Protein AF-A0A519QWE7-F1 (afdb_monomer_lite)

Sequence (274 aa):
MFNYAKQHRDAENETLREFFEKSPSEHYAILMETSKPDQSKRSILSALRVISDDTDYVDYIRTMNELVSEKYAHDQKTKKNKISMDEIRKIEKEYRKLVAIDMSMDDKQPNLDVYNTWILICLTSGIYCSPRRLADFIYMRIKNIDKANDNYISKQTFVFNKYKTVHSSPQSKIVPISNELYFILRRWMQLNPTDYLIFQPNRQPYTPSALTKKLQKIYGKSVSVSAIRSIYTSSVLREDLKEVEEINDRLEQKAAEMGTSVNMLKTVYLKERG

Foldseek 3Di:
DVVVVVVVVVVVVVVVVVLLPDDLVVLLVVLVPDPDDLVVSLVVLVVSCVVVVDCVSVVVNVVSVVVVVVVVVVCLVPDDQPDALVRLVVLLVVLVVQQVVQVPPPPDQRPLVSLLLSLLSCAQQLPFHQHDQPVQQLQEFLPPDDPQATFYDDDQWTWGQDDDCCVVPVDIDIGGGDPVSVVSQVVQSVSQPAGGSHADPVRHGDDSVRVQVSVCVSGHHPDGSVSSNSNSCCVPCVVVVVVVVVVVVVLVVVCVVVVHDSVCCVPPVDDDDD

Secondary structure (DSSP, 8-state):
-HHHHHH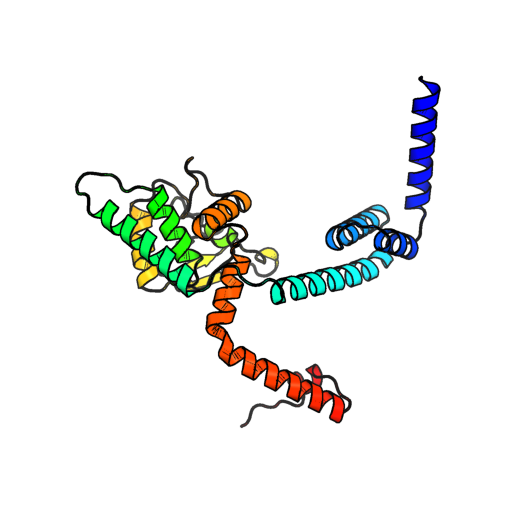HHHHHHHHHHHHHTS-HHHHHHHHHHS-S-HHHHHHHHHHHHHHH--TTHHHHHHHHHHHHHHHHHHHHHHS--SS-HHHHHHHHHHHHHHHHHHTTSTTS---HHHHHHHHHHHHHSSSSS----HHHHHTEESSS--TTTSEEEETTEEEESS-TTTTT--SPEEEE--HHHHHHHHHHHHH--SSBSS--TTSSPPPHHHHHHHHHHHH-TT--HHHHHHHHHHHHSHHHHHHHHHHHHHHHHHHHHTTS-HHHIIIII-----

pLDDT: mean 84.52, std 11.75, range [43.06, 97.06]

Radius of gyration: 25.87 Å; chains: 1; bounding box: 66×68×68 Å

Structure (mmCIF, N/CA/C/O backbone):
data_AF-A0A519QWE7-F1
#
_entry.id   AF-A0A519QWE7-F1
#
loop_
_atom_site.group_PDB
_atom_site.id
_atom_site.type_symbol
_atom_site.label_atom_id
_atom_site.label_alt_id
_atom_site.label_comp_id
_atom_site.label_asym_id
_atom_site.label_entity_id
_atom_site.label_seq_id
_atom_site.pdbx_PDB_ins_code
_atom_site.Cartn_x
_atom_site.Cartn_y
_atom_site.Cartn_z
_atom_site.occupancy
_atom_site.B_iso_or_equiv
_atom_site.auth_seq_id
_atom_site.auth_comp_id
_atom_site.auth_asym_id
_atom_site.auth_atom_id
_atom_site.pdbx_PDB_model_num
ATOM 1 N N . MET A 1 1 ? 8.176 34.943 -43.068 1.00 48.22 1 MET A N 1
ATOM 2 C CA . MET A 1 1 ? 7.735 34.033 -41.981 1.00 48.22 1 MET A CA 1
ATOM 3 C C . MET A 1 1 ? 7.490 32.593 -42.443 1.00 48.22 1 MET A C 1
ATOM 5 O O . MET A 1 1 ? 7.967 31.697 -41.764 1.00 48.22 1 MET A O 1
ATOM 9 N N . PHE A 1 2 ? 6.826 32.342 -43.583 1.00 48.00 2 PHE A N 1
ATOM 10 C CA . PHE A 1 2 ? 6.538 30.973 -44.065 1.00 48.00 2 PHE A CA 1
ATOM 11 C C . PHE A 1 2 ? 7.786 30.109 -44.354 1.00 48.00 2 PHE A C 1
ATOM 13 O O . PHE A 1 2 ? 7.801 28.934 -44.002 1.00 48.00 2 PHE A O 1
ATOM 20 N N . ASN A 1 3 ? 8.856 30.689 -44.914 1.00 55.47 3 ASN A N 1
ATOM 21 C CA . ASN A 1 3 ? 10.091 29.945 -45.213 1.00 55.47 3 ASN A CA 1
ATOM 22 C C . ASN A 1 3 ? 10.912 29.589 -43.963 1.00 55.47 3 ASN A C 1
ATOM 24 O O . ASN A 1 3 ? 11.505 28.520 -43.921 1.00 55.47 3 ASN A O 1
ATOM 28 N N . TYR A 1 4 ? 10.872 30.422 -42.919 1.00 49.69 4 TYR A N 1
ATOM 29 C CA . TYR A 1 4 ? 11.585 30.178 -41.659 1.00 49.69 4 TYR A CA 1
ATOM 30 C C . TYR A 1 4 ? 10.967 28.999 -40.891 1.00 49.69 4 TYR A C 1
ATOM 32 O O . TYR A 1 4 ? 11.657 28.059 -40.520 1.00 49.69 4 TYR A O 1
ATOM 40 N N . ALA A 1 5 ? 9.638 28.973 -40.751 1.00 54.41 5 ALA A N 1
ATOM 41 C CA . ALA A 1 5 ? 8.927 27.878 -40.080 1.00 54.41 5 ALA A CA 1
ATOM 42 C C . ALA A 1 5 ? 8.942 26.545 -40.858 1.00 54.41 5 ALA A C 1
ATOM 44 O O . ALA A 1 5 ? 8.594 25.505 -40.295 1.00 54.41 5 ALA A O 1
ATOM 45 N N . LYS A 1 6 ? 9.277 26.577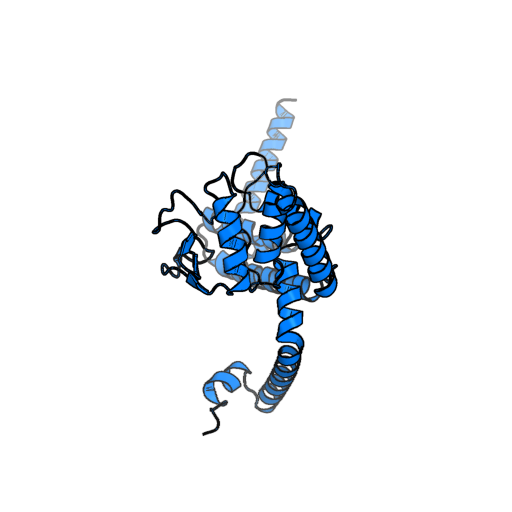 -42.154 1.00 55.53 6 LYS A N 1
ATOM 46 C CA . LYS A 1 6 ? 9.479 25.386 -42.985 1.00 55.53 6 LYS A CA 1
ATOM 47 C C . LYS A 1 6 ? 10.914 24.871 -42.849 1.00 55.53 6 LYS A C 1
ATOM 49 O O . LYS A 1 6 ? 11.086 23.719 -42.493 1.00 55.53 6 LYS A O 1
ATOM 54 N N . GLN A 1 7 ? 11.911 25.749 -42.975 1.00 54.50 7 GLN A N 1
ATOM 55 C CA . GLN A 1 7 ? 13.325 25.414 -42.753 1.00 54.50 7 GLN A CA 1
ATOM 56 C C . GLN A 1 7 ? 13.591 24.864 -41.345 1.00 54.50 7 GLN A C 1
ATOM 58 O O . GLN A 1 7 ? 14.313 23.887 -41.207 1.00 54.50 7 GLN A O 1
ATOM 63 N N . HIS A 1 8 ? 12.961 25.431 -40.311 1.00 57.34 8 HIS A N 1
ATOM 64 C CA . HIS A 1 8 ? 13.075 24.907 -38.947 1.00 57.34 8 HIS A CA 1
ATOM 65 C C . HIS A 1 8 ? 12.433 23.528 -38.774 1.00 57.34 8 HIS A C 1
ATOM 67 O O . HIS A 1 8 ? 13.004 22.682 -38.098 1.00 57.34 8 HIS A O 1
ATOM 73 N N . ARG A 1 9 ? 11.285 23.276 -39.416 1.00 56.16 9 ARG A N 1
ATOM 74 C CA . ARG A 1 9 ? 10.645 21.952 -39.399 1.00 56.16 9 ARG A CA 1
ATOM 75 C C . ARG A 1 9 ? 11.440 20.915 -40.178 1.00 56.16 9 ARG A C 1
ATOM 77 O O . ARG A 1 9 ? 11.526 19.776 -39.742 1.00 56.16 9 ARG A O 1
ATOM 84 N N . ASP A 1 10 ? 12.001 21.299 -41.316 1.00 55.34 10 ASP A N 1
ATOM 85 C CA . ASP A 1 10 ? 12.793 20.402 -42.152 1.00 55.34 10 ASP A CA 1
ATOM 86 C C . ASP A 1 10 ? 14.110 20.039 -41.443 1.00 55.34 10 ASP A C 1
ATOM 88 O O . ASP A 1 10 ? 14.434 18.860 -41.369 1.00 55.34 10 ASP A O 1
ATOM 92 N N . ALA A 1 11 ? 14.771 21.002 -40.787 1.00 57.62 11 ALA A N 1
ATOM 93 C CA . ALA A 1 11 ? 15.950 20.754 -39.952 1.00 57.62 11 ALA A CA 1
ATOM 94 C C . ALA A 1 11 ? 15.639 19.897 -38.705 1.00 57.62 11 ALA A C 1
ATOM 96 O O . ALA A 1 11 ? 16.380 18.971 -38.384 1.00 57.62 11 ALA A O 1
ATOM 97 N N . GLU A 1 12 ? 14.521 20.147 -38.011 1.00 60.19 12 GLU A N 1
ATOM 98 C CA . GLU A 1 12 ? 14.073 19.288 -36.901 1.00 60.19 12 GLU A CA 1
ATOM 99 C C . GLU A 1 12 ? 13.768 17.855 -37.376 1.00 60.19 12 GLU A C 1
ATOM 101 O O . GLU A 1 12 ? 14.124 16.888 -36.705 1.00 60.19 12 GLU A O 1
ATOM 106 N N . ASN A 1 13 ? 13.173 17.686 -38.557 1.00 60.59 13 ASN A N 1
ATOM 107 C CA . ASN A 1 13 ? 12.901 16.364 -39.127 1.00 60.59 13 ASN A CA 1
ATOM 108 C C . ASN A 1 13 ? 14.177 15.631 -39.569 1.00 60.59 13 ASN A C 1
ATOM 110 O O . ASN A 1 13 ? 14.243 14.407 -39.454 1.00 60.59 13 ASN A O 1
ATOM 114 N N . GLU A 1 14 ? 15.178 16.359 -40.060 1.00 58.00 14 GLU A N 1
ATOM 115 C CA . GLU A 1 14 ? 16.484 15.819 -40.446 1.00 58.00 14 GLU A CA 1
ATOM 116 C C . GLU A 1 14 ? 17.246 15.324 -39.206 1.00 58.00 14 GLU A C 1
ATOM 118 O O . GLU A 1 14 ? 17.636 14.160 -39.153 1.00 58.00 14 GLU A O 1
ATOM 123 N N . THR A 1 15 ? 17.282 16.122 -38.131 1.00 71.31 15 THR A N 1
ATOM 124 C CA . THR A 1 15 ? 17.887 15.713 -36.844 1.00 71.31 15 THR A CA 1
ATOM 125 C C . THR A 1 15 ? 17.179 14.528 -36.173 1.00 71.31 15 THR A C 1
ATOM 127 O O . THR A 1 15 ? 17.818 13.716 -35.502 1.00 71.31 15 THR A O 1
ATOM 130 N N . LEU A 1 16 ? 15.861 14.382 -36.354 1.00 71.69 16 LEU A N 1
ATOM 131 C CA . LEU A 1 16 ? 15.120 13.219 -35.858 1.00 71.69 16 LEU A CA 1
ATOM 132 C C . LEU A 1 16 ? 15.430 11.952 -36.659 1.00 71.69 16 LEU A C 1
ATOM 134 O O . LEU A 1 16 ? 15.550 10.883 -36.065 1.00 71.69 16 LEU A O 1
ATOM 138 N N . ARG A 1 17 ? 15.577 12.051 -37.985 1.00 74.00 17 ARG A N 1
ATOM 139 C CA . ARG A 1 17 ? 15.993 10.912 -38.820 1.00 74.00 17 ARG A CA 1
ATOM 140 C C . ARG A 1 17 ? 17.398 10.452 -38.466 1.00 74.00 17 ARG A C 1
ATOM 142 O O . ARG A 1 17 ? 17.582 9.271 -38.193 1.00 74.00 17 ARG A O 1
ATOM 149 N N . GLU A 1 18 ? 18.332 11.392 -38.356 1.00 79.25 18 GLU A N 1
ATOM 150 C CA . GLU A 1 18 ? 19.703 11.117 -37.915 1.00 79.25 18 GLU A CA 1
ATOM 151 C C . GLU A 1 18 ? 19.749 10.452 -36.538 1.00 79.25 18 GLU A C 1
ATOM 153 O O . GLU A 1 18 ? 20.632 9.644 -36.269 1.00 79.25 18 GLU A O 1
ATOM 158 N N . PHE A 1 19 ? 18.807 10.776 -35.646 1.00 80.06 19 PHE A N 1
ATOM 159 C CA . PHE A 1 19 ? 18.687 10.092 -34.366 1.00 80.06 19 PHE A CA 1
ATOM 160 C C . PHE A 1 19 ? 18.267 8.631 -34.557 1.00 80.06 19 PHE A C 1
ATOM 162 O O . PHE A 1 19 ? 18.979 7.755 -34.090 1.00 80.06 19 PHE A O 1
ATOM 169 N N . PHE A 1 20 ? 17.176 8.349 -35.278 1.00 83.06 20 PHE A N 1
ATOM 170 C CA . PHE A 1 20 ? 16.682 6.974 -35.459 1.00 83.06 20 PHE A CA 1
ATOM 171 C C . PHE A 1 20 ? 17.614 6.058 -36.268 1.00 83.06 20 PHE A C 1
ATOM 173 O O . PHE A 1 20 ? 17.511 4.842 -36.133 1.00 83.06 20 PHE A O 1
ATOM 180 N N . GLU A 1 21 ? 18.516 6.614 -37.078 1.00 86.00 21 GLU A N 1
ATOM 181 C CA . GLU A 1 21 ? 19.539 5.852 -37.810 1.00 86.00 21 GLU A CA 1
ATOM 182 C C . GLU A 1 21 ? 20.706 5.384 -36.923 1.00 86.00 21 GLU A C 1
ATOM 184 O O . GLU A 1 21 ? 21.507 4.550 -37.347 1.00 86.00 21 GLU A O 1
ATOM 189 N N . LYS A 1 22 ? 20.806 5.884 -35.685 1.00 88.75 22 LYS A N 1
ATOM 190 C CA . LYS A 1 22 ? 21.858 5.483 -34.747 1.00 88.75 22 LYS A CA 1
ATOM 191 C C . LYS A 1 22 ? 21.689 4.046 -34.278 1.00 88.75 22 LYS A C 1
ATOM 193 O O . LYS A 1 22 ? 20.584 3.533 -34.090 1.00 88.75 22 LYS A O 1
ATOM 198 N N . SER A 1 23 ? 22.820 3.420 -33.988 1.00 91.12 23 SER A N 1
ATOM 199 C CA . SER A 1 23 ? 22.856 2.090 -33.395 1.00 91.12 23 SER A CA 1
ATOM 200 C C . SER A 1 23 ? 22.316 2.086 -31.950 1.00 91.12 23 SER A C 1
ATOM 202 O O . SER A 1 23 ? 22.316 3.118 -31.264 1.00 91.12 23 SER A O 1
ATOM 204 N N . PRO A 1 24 ? 21.878 0.926 -31.428 1.00 91.75 24 PRO A N 1
ATOM 205 C CA . PRO A 1 24 ? 21.436 0.792 -30.037 1.00 91.75 24 PRO A CA 1
ATOM 206 C C . PRO A 1 24 ? 22.470 1.270 -29.005 1.00 91.75 24 PRO A C 1
ATOM 208 O O . PRO A 1 24 ? 22.106 1.870 -27.989 1.00 91.75 24 PRO A O 1
ATOM 211 N N . SER A 1 25 ? 23.760 1.054 -29.277 1.00 92.69 25 SER A N 1
ATOM 212 C CA . SER A 1 25 ? 24.866 1.473 -28.410 1.00 92.69 25 SER A CA 1
ATOM 213 C C . SER A 1 25 ? 25.024 2.997 -28.367 1.00 92.69 25 SER A C 1
ATOM 215 O O . SER A 1 25 ? 25.199 3.569 -27.290 1.00 92.69 25 SER A O 1
ATOM 217 N N . GLU A 1 26 ? 24.886 3.672 -29.509 1.00 93.00 26 GLU A N 1
ATOM 218 C CA . GLU A 1 26 ? 24.911 5.134 -29.606 1.00 93.00 26 GLU A CA 1
ATOM 219 C C . GLU A 1 26 ? 23.702 5.764 -28.917 1.00 93.00 26 GLU A C 1
ATOM 221 O O . GLU A 1 26 ? 23.848 6.724 -28.160 1.00 93.00 26 GLU A O 1
ATOM 226 N N . HIS A 1 27 ? 22.508 5.198 -29.111 1.00 93.69 27 HIS A N 1
ATOM 227 C CA . HIS A 1 27 ? 21.312 5.625 -28.388 1.00 93.69 27 HIS A CA 1
ATOM 228 C C . HIS A 1 27 ? 21.488 5.514 -26.875 1.00 93.69 27 HIS A C 1
ATOM 230 O O . HIS A 1 27 ? 21.126 6.432 -26.133 1.00 93.69 27 HIS A O 1
ATOM 236 N N . TYR A 1 28 ? 22.056 4.401 -26.407 1.00 92.56 28 TYR A N 1
ATOM 237 C CA . TYR A 1 28 ? 22.362 4.212 -24.998 1.00 92.56 28 TYR A CA 1
ATOM 238 C C . TYR A 1 28 ? 23.356 5.265 -24.490 1.00 92.56 28 TYR A C 1
ATOM 240 O O . TYR A 1 28 ? 23.077 5.914 -23.480 1.00 92.56 28 TYR A O 1
ATOM 248 N N . ALA A 1 29 ? 24.462 5.494 -25.204 1.00 92.62 29 ALA A N 1
ATOM 249 C CA . ALA A 1 29 ? 25.467 6.494 -24.841 1.00 92.62 29 ALA A CA 1
ATOM 250 C C . ALA A 1 29 ? 24.864 7.905 -24.731 1.00 92.62 29 ALA A C 1
ATOM 252 O O . ALA A 1 29 ? 24.991 8.550 -23.689 1.00 92.62 29 ALA A O 1
ATOM 253 N N . ILE A 1 30 ? 24.096 8.330 -25.740 1.00 92.31 30 ILE A N 1
ATOM 254 C CA . ILE A 1 30 ? 23.396 9.623 -25.741 1.00 92.31 30 ILE A CA 1
ATOM 255 C C . ILE A 1 30 ? 22.471 9.734 -24.528 1.00 92.31 30 ILE A C 1
ATOM 257 O O . ILE A 1 30 ? 22.475 10.740 -23.818 1.00 92.31 30 ILE A O 1
ATOM 261 N N . LEU A 1 31 ? 21.675 8.697 -24.248 1.00 92.69 31 LEU A N 1
ATOM 262 C CA . LEU A 1 31 ? 20.777 8.703 -23.096 1.00 92.69 31 LEU A CA 1
ATOM 263 C C . LEU A 1 31 ? 21.543 8.801 -21.776 1.00 92.69 31 LEU A C 1
ATOM 265 O O . LEU A 1 31 ? 21.074 9.491 -20.862 1.00 92.69 31 LEU A O 1
ATOM 269 N N . MET A 1 32 ? 22.704 8.158 -21.662 1.00 91.38 32 MET A N 1
ATOM 270 C CA . MET A 1 32 ? 23.542 8.220 -20.466 1.00 91.38 32 MET A CA 1
ATOM 271 C C . MET A 1 32 ? 24.084 9.626 -20.200 1.00 91.38 32 MET A C 1
ATOM 273 O O . MET A 1 32 ? 24.069 10.036 -19.040 1.00 91.38 32 MET A O 1
ATOM 277 N N . GLU A 1 33 ? 24.398 10.399 -21.238 1.00 92.12 33 GLU A N 1
ATOM 278 C CA . GLU A 1 33 ? 24.815 11.805 -21.127 1.00 92.12 33 GLU A CA 1
ATOM 279 C C . GLU A 1 33 ? 23.673 12.756 -20.730 1.00 92.12 33 GLU A C 1
ATOM 281 O O . GLU A 1 33 ? 23.904 13.837 -20.187 1.00 92.12 33 GLU A O 1
ATOM 286 N N . THR A 1 34 ? 22.412 12.363 -20.944 1.00 91.62 34 THR A N 1
ATOM 287 C CA . THR A 1 34 ? 21.278 13.207 -20.542 1.00 91.62 34 THR A CA 1
ATOM 288 C C . THR A 1 34 ? 21.075 13.264 -19.024 1.00 91.62 34 THR A C 1
ATOM 290 O O . THR A 1 34 ? 21.251 12.283 -18.295 1.00 91.62 34 THR A O 1
ATOM 293 N N . SER A 1 35 ? 20.525 14.389 -18.558 1.00 90.62 35 SER A N 1
ATOM 294 C CA . SER A 1 35 ? 20.050 14.585 -17.178 1.00 90.62 35 SER A CA 1
ATOM 295 C C . SER A 1 35 ? 18.728 13.869 -16.859 1.00 90.62 35 SER A C 1
ATOM 297 O O . SER A 1 35 ? 18.175 14.031 -15.766 1.00 90.62 35 SER A O 1
ATOM 299 N N . LYS A 1 36 ? 18.174 13.092 -17.802 1.00 89.56 36 LYS A N 1
ATOM 300 C CA . LYS A 1 36 ? 16.903 12.391 -17.594 1.00 89.56 36 LYS A CA 1
ATOM 301 C C . LYS A 1 36 ? 17.053 11.334 -16.492 1.00 89.56 36 LYS A C 1
ATOM 303 O O . LYS A 1 36 ? 18.103 10.711 -16.385 1.00 89.56 36 LYS A O 1
ATOM 308 N N . PRO A 1 37 ? 16.005 11.054 -15.701 1.00 90.94 37 PRO A N 1
ATOM 309 C CA . PRO A 1 37 ? 16.043 9.952 -14.746 1.00 90.94 37 PRO A CA 1
ATOM 310 C C . PRO A 1 37 ? 16.235 8.602 -15.445 1.00 90.94 37 PRO A C 1
ATOM 312 O O . PRO A 1 37 ? 15.668 8.379 -16.515 1.00 90.94 37 PRO A O 1
ATOM 315 N N . ASP A 1 38 ? 16.918 7.664 -14.791 1.00 92.06 38 ASP A N 1
ATOM 316 C CA . ASP A 1 38 ? 17.197 6.316 -15.319 1.00 92.06 38 ASP A CA 1
ATOM 317 C C . ASP A 1 38 ? 15.920 5.581 -15.763 1.00 92.06 38 ASP A C 1
ATOM 319 O O . ASP A 1 38 ? 15.867 4.964 -16.825 1.00 92.06 38 ASP A O 1
ATOM 323 N N . GLN A 1 39 ? 14.819 5.769 -15.027 1.00 90.38 39 GLN A N 1
ATOM 324 C CA . GLN A 1 39 ? 13.497 5.249 -15.394 1.00 90.38 39 GLN A CA 1
ATOM 325 C C . GLN A 1 39 ? 12.996 5.775 -16.750 1.00 90.38 39 GLN A C 1
ATOM 327 O O . GLN A 1 39 ? 12.331 5.052 -17.500 1.00 90.38 39 GLN A O 1
ATOM 332 N N . SER A 1 40 ? 13.289 7.041 -17.053 1.00 92.69 40 SER A N 1
ATOM 333 C CA . SER A 1 40 ? 12.923 7.673 -18.322 1.00 92.69 40 SER A CA 1
ATOM 334 C C . SER A 1 40 ? 13.807 7.149 -19.447 1.00 92.69 40 SER A C 1
ATOM 336 O O . SER A 1 40 ? 13.270 6.744 -20.471 1.00 92.69 40 SER A O 1
ATOM 338 N N . LYS A 1 41 ? 15.128 7.059 -19.226 1.00 93.25 41 LYS A N 1
ATOM 339 C CA . LYS A 1 41 ? 16.084 6.481 -20.189 1.00 93.25 41 LYS A CA 1
ATOM 340 C C . LYS A 1 41 ? 15.675 5.056 -20.584 1.00 93.25 41 LYS A C 1
ATOM 342 O O . LYS A 1 41 ? 15.495 4.764 -21.760 1.00 93.25 41 LYS A O 1
ATOM 347 N N . ARG A 1 42 ? 15.369 4.208 -19.595 1.00 94.44 42 ARG A N 1
ATOM 348 C CA . ARG A 1 42 ? 14.843 2.847 -19.795 1.00 94.44 42 ARG A CA 1
ATOM 349 C C . ARG A 1 42 ? 13.565 2.810 -20.641 1.00 94.44 42 ARG A C 1
ATOM 351 O O . ARG A 1 42 ? 13.403 1.940 -21.495 1.00 94.44 42 ARG A O 1
ATOM 358 N N . SER A 1 43 ? 12.632 3.724 -20.373 1.00 93.88 43 SER A N 1
ATOM 359 C CA . SER A 1 43 ? 11.353 3.776 -21.092 1.00 93.88 43 SER A CA 1
ATOM 360 C C . SER A 1 43 ? 11.544 4.218 -22.544 1.00 93.88 43 SER A C 1
ATOM 362 O O . SER A 1 43 ? 10.871 3.687 -23.419 1.00 93.88 43 SER A O 1
ATOM 364 N N . ILE A 1 44 ? 12.501 5.117 -22.804 1.00 93.31 44 ILE A N 1
ATOM 365 C CA . ILE A 1 44 ? 12.890 5.515 -24.163 1.00 93.31 44 ILE A CA 1
ATOM 366 C C . ILE A 1 44 ? 13.497 4.324 -24.914 1.00 93.31 44 ILE A C 1
ATOM 368 O O . ILE A 1 44 ? 13.026 4.017 -25.999 1.00 93.31 44 ILE A O 1
ATOM 372 N N . LEU A 1 45 ? 14.447 3.590 -24.321 1.00 93.44 45 LEU A N 1
ATOM 373 C CA . LEU A 1 45 ? 15.015 2.378 -24.939 1.00 93.44 45 LEU A CA 1
ATOM 374 C C . LEU A 1 45 ? 13.945 1.315 -25.228 1.00 93.44 45 LEU A C 1
ATOM 376 O O . LEU A 1 45 ? 13.969 0.669 -26.269 1.00 93.44 45 LEU A O 1
ATOM 380 N N . SER A 1 46 ? 12.969 1.161 -24.327 1.00 93.62 46 SER A N 1
ATOM 381 C CA . SER A 1 46 ? 11.836 0.250 -24.545 1.00 93.62 46 SER A CA 1
ATOM 382 C C . SER A 1 46 ? 10.973 0.684 -25.732 1.00 93.62 46 SER A C 1
ATOM 384 O O . SER A 1 46 ? 10.498 -0.169 -26.474 1.00 93.62 46 SER A O 1
ATOM 386 N N . ALA A 1 47 ? 10.770 1.991 -25.916 1.00 93.31 47 ALA A N 1
ATOM 387 C CA . ALA A 1 47 ? 10.047 2.523 -27.066 1.00 93.31 47 ALA A CA 1
ATOM 388 C C . ALA A 1 47 ? 10.850 2.359 -28.365 1.00 93.31 47 ALA A C 1
ATOM 390 O O . ALA A 1 47 ? 10.280 1.919 -29.357 1.00 93.31 47 ALA A O 1
ATOM 391 N N . LEU A 1 48 ? 12.160 2.639 -28.343 1.00 92.81 48 LEU A N 1
ATOM 392 C CA . LEU A 1 48 ? 13.053 2.438 -29.488 1.00 92.81 48 LEU A CA 1
ATOM 393 C C . LEU A 1 48 ? 13.029 0.985 -29.953 1.00 92.81 48 LEU A C 1
ATOM 395 O O . LEU A 1 48 ? 12.758 0.753 -31.120 1.00 92.81 48 LEU A O 1
ATOM 399 N N . ARG A 1 49 ? 13.148 0.024 -29.028 1.00 93.56 49 ARG A N 1
ATOM 400 C CA . ARG A 1 49 ? 13.002 -1.406 -29.331 1.00 93.56 49 ARG A CA 1
ATOM 401 C C . ARG A 1 49 ? 11.695 -1.728 -30.058 1.00 93.56 49 ARG A C 1
ATOM 403 O O . ARG A 1 49 ? 11.700 -2.502 -31.002 1.00 93.56 49 ARG A O 1
ATOM 410 N N . VAL A 1 50 ? 10.564 -1.190 -29.594 1.00 92.25 50 VAL A N 1
ATOM 411 C CA . VAL A 1 50 ? 9.250 -1.467 -30.207 1.00 92.25 50 VAL A CA 1
ATOM 412 C C . VAL A 1 50 ? 9.152 -0.871 -31.612 1.00 92.25 50 VAL A C 1
ATOM 414 O O . VAL A 1 50 ? 8.478 -1.440 -32.462 1.00 92.25 50 VAL A O 1
ATOM 417 N N . ILE A 1 51 ? 9.801 0.270 -31.849 1.00 89.81 51 ILE A N 1
ATOM 418 C CA . ILE A 1 51 ? 9.772 0.964 -33.141 1.00 89.81 51 ILE A CA 1
ATOM 419 C C . ILE A 1 51 ? 10.748 0.328 -34.138 1.00 89.81 51 ILE A C 1
ATOM 421 O O . ILE A 1 51 ? 10.409 0.217 -35.312 1.00 89.81 51 ILE A O 1
ATOM 425 N N . SER A 1 52 ? 11.942 -0.071 -33.693 1.00 88.56 52 SER A N 1
ATOM 426 C CA . SER A 1 52 ? 12.993 -0.620 -34.556 1.00 88.56 52 SER A CA 1
ATOM 427 C C . SER A 1 52 ? 12.943 -2.142 -34.711 1.00 88.56 52 SER A C 1
ATOM 429 O O . SER A 1 52 ? 13.609 -2.663 -35.597 1.00 88.56 52 SER A O 1
ATOM 431 N N . ASP A 1 53 ? 12.206 -2.845 -33.843 1.00 87.81 53 ASP A N 1
ATOM 432 C CA . ASP A 1 53 ? 12.195 -4.314 -33.699 1.00 87.81 53 ASP A CA 1
ATOM 433 C C . ASP A 1 53 ? 13.593 -4.937 -33.490 1.00 87.81 53 ASP A C 1
ATOM 435 O O . ASP A 1 53 ? 13.828 -6.120 -33.723 1.00 87.81 53 ASP A O 1
ATOM 439 N N . ASP A 1 54 ? 14.542 -4.127 -33.017 1.00 88.94 54 ASP A N 1
ATOM 440 C CA . ASP A 1 54 ? 15.930 -4.531 -32.808 1.00 88.94 54 ASP A CA 1
ATOM 441 C C . ASP A 1 54 ? 16.103 -5.132 -31.403 1.00 88.94 54 ASP A C 1
ATOM 443 O O . ASP A 1 54 ? 15.815 -4.505 -30.372 1.00 88.94 54 ASP A O 1
ATOM 447 N N . THR A 1 55 ? 16.552 -6.384 -31.350 1.00 90.38 55 THR A N 1
ATOM 448 C CA . THR A 1 55 ? 16.718 -7.135 -30.105 1.00 90.38 55 THR A CA 1
ATOM 449 C C . THR A 1 55 ? 17.912 -6.686 -29.275 1.00 90.38 55 THR A C 1
ATOM 451 O O . THR A 1 55 ? 17.908 -6.935 -28.070 1.00 90.38 55 THR A O 1
ATOM 454 N N . ASP A 1 56 ? 18.880 -5.974 -29.847 1.00 90.38 56 ASP A N 1
ATOM 455 C CA . ASP A 1 56 ? 20.086 -5.540 -29.131 1.00 90.38 56 ASP A CA 1
ATOM 456 C C . ASP A 1 56 ? 19.753 -4.527 -28.023 1.00 90.38 56 ASP A C 1
ATOM 458 O O . ASP A 1 56 ? 20.411 -4.465 -26.981 1.00 90.38 56 ASP A O 1
ATOM 462 N N . TYR A 1 57 ? 18.634 -3.804 -28.155 1.00 91.75 57 TYR A N 1
ATOM 463 C CA . TYR A 1 57 ? 18.097 -2.966 -27.079 1.00 91.75 57 TYR A CA 1
ATOM 464 C C . TYR A 1 57 ? 17.759 -3.748 -25.803 1.00 91.75 57 TYR A C 1
ATOM 466 O O . TYR A 1 57 ? 17.686 -3.145 -24.730 1.00 91.75 57 TYR A O 1
ATOM 474 N N . VAL A 1 58 ? 17.530 -5.065 -25.874 1.00 91.31 58 VAL A N 1
ATOM 475 C CA . VAL A 1 58 ? 17.160 -5.889 -24.711 1.00 91.31 58 VAL A CA 1
ATOM 476 C C . VAL A 1 58 ? 18.247 -5.861 -23.642 1.00 91.31 58 VAL A C 1
ATOM 478 O O . VAL A 1 58 ? 17.920 -5.708 -22.461 1.00 91.31 58 VAL A O 1
ATOM 481 N N . ASP A 1 59 ? 19.518 -5.949 -24.032 1.00 92.44 59 ASP A N 1
ATOM 482 C CA . ASP A 1 59 ? 20.631 -5.936 -23.082 1.00 92.44 59 ASP A CA 1
ATOM 483 C C . ASP A 1 59 ? 20.762 -4.570 -22.399 1.00 92.44 59 ASP A C 1
ATOM 485 O O . ASP A 1 59 ? 20.822 -4.501 -21.171 1.00 92.44 59 ASP A O 1
ATOM 489 N N . TYR A 1 60 ? 20.660 -3.473 -23.154 1.00 92.56 60 TYR A N 1
ATOM 490 C CA . TYR A 1 60 ? 20.667 -2.121 -22.585 1.00 92.56 60 TYR A CA 1
ATOM 491 C C . TYR A 1 60 ? 19.462 -1.863 -21.672 1.00 92.56 60 TYR A C 1
ATOM 493 O O . TYR A 1 60 ? 19.588 -1.233 -20.620 1.00 92.56 60 TYR A O 1
ATOM 501 N N . ILE A 1 61 ? 18.281 -2.382 -22.024 1.00 91.50 61 ILE A N 1
ATOM 502 C CA . ILE A 1 61 ? 17.097 -2.324 -21.158 1.00 91.50 61 ILE A CA 1
ATOM 503 C C . ILE A 1 61 ? 17.345 -3.113 -19.866 1.00 91.50 61 ILE A C 1
ATOM 505 O O . ILE A 1 61 ? 16.942 -2.646 -18.798 1.00 91.50 61 ILE A O 1
ATOM 509 N N . ARG A 1 62 ? 17.998 -4.283 -19.926 1.00 91.25 62 ARG A N 1
ATOM 510 C CA . ARG A 1 62 ? 18.365 -5.073 -18.738 1.00 91.25 62 ARG A CA 1
ATOM 511 C C . ARG A 1 62 ? 19.312 -4.288 -17.832 1.00 91.25 62 ARG A C 1
ATOM 513 O O . ARG A 1 62 ? 18.963 -4.085 -16.672 1.00 91.25 62 ARG A O 1
ATOM 520 N N . THR A 1 63 ? 20.403 -3.746 -18.370 1.00 91.44 63 THR A N 1
ATOM 521 C CA . THR A 1 63 ? 21.342 -2.895 -17.618 1.00 91.44 63 THR A CA 1
ATOM 522 C C . THR A 1 63 ? 20.636 -1.695 -16.986 1.00 91.44 63 THR A C 1
ATOM 524 O O . THR A 1 63 ? 20.807 -1.405 -15.804 1.00 91.44 63 THR A O 1
ATOM 527 N N . MET A 1 64 ? 19.748 -1.022 -17.722 1.00 91.25 64 MET A N 1
ATOM 528 C CA . MET A 1 64 ? 18.973 0.084 -17.159 1.00 91.25 64 MET A CA 1
ATOM 529 C C . MET A 1 64 ? 18.006 -0.358 -16.053 1.00 91.25 64 MET A C 1
ATOM 531 O O . MET A 1 64 ? 17.767 0.406 -15.119 1.00 91.25 64 MET A O 1
ATOM 535 N N . ASN A 1 65 ? 17.423 -1.559 -16.133 1.00 89.38 65 ASN A N 1
ATOM 536 C CA . ASN A 1 65 ? 16.595 -2.097 -15.049 1.00 89.38 65 ASN A CA 1
ATOM 537 C C . ASN A 1 65 ? 17.425 -2.349 -13.784 1.00 89.38 65 ASN A C 1
ATOM 539 O O . ASN A 1 65 ? 16.938 -2.058 -12.691 1.00 89.38 65 ASN A O 1
ATOM 543 N N . GLU A 1 66 ? 18.650 -2.857 -13.926 1.00 90.75 66 GLU A N 1
ATOM 544 C CA . GLU A 1 66 ? 19.585 -3.067 -12.815 1.00 90.75 66 GLU A CA 1
ATOM 545 C C . GLU A 1 66 ? 19.915 -1.731 -12.139 1.00 90.75 66 GLU A C 1
ATOM 547 O O . GLU A 1 66 ? 19.624 -1.573 -10.955 1.00 90.75 66 GLU A O 1
ATOM 552 N N . LEU A 1 67 ? 20.340 -0.719 -12.905 1.00 88.94 67 LEU A N 1
ATOM 553 C CA . LEU A 1 67 ? 20.628 0.628 -12.387 1.00 88.94 67 LEU A CA 1
ATOM 554 C C . LEU A 1 67 ? 19.423 1.265 -11.679 1.00 88.94 67 LEU A C 1
ATOM 556 O O . LEU A 1 67 ? 19.544 1.839 -10.594 1.00 88.94 67 LEU A O 1
ATOM 560 N N . VAL A 1 68 ? 18.229 1.158 -12.273 1.00 87.44 68 VAL A N 1
ATOM 561 C CA . VAL A 1 68 ? 16.984 1.646 -11.657 1.00 87.44 68 VAL A CA 1
ATOM 562 C C . VAL A 1 68 ? 16.708 0.923 -10.338 1.00 87.44 68 VAL A C 1
ATOM 564 O O . VAL A 1 68 ? 16.305 1.561 -9.362 1.00 87.44 68 VAL A O 1
ATOM 567 N N . SER A 1 69 ? 16.902 -0.396 -10.302 1.00 84.00 69 SER A N 1
ATOM 568 C CA . SER A 1 69 ? 16.673 -1.223 -9.118 1.00 84.00 69 SER A CA 1
ATOM 569 C C . SER A 1 69 ? 17.667 -0.901 -8.002 1.00 84.00 69 SER A C 1
ATOM 571 O O . SER A 1 69 ? 17.255 -0.700 -6.859 1.00 84.00 69 SER A O 1
ATOM 573 N N . GLU A 1 70 ? 18.952 -0.781 -8.329 1.00 85.81 70 GLU A N 1
ATOM 574 C CA . GLU A 1 70 ? 20.023 -0.416 -7.399 1.00 85.81 70 GLU A CA 1
ATOM 575 C C . GLU A 1 70 ? 19.790 0.964 -6.794 1.00 85.81 70 GLU A C 1
ATOM 577 O O . GLU A 1 70 ? 19.776 1.115 -5.570 1.00 85.81 70 GLU A O 1
ATOM 582 N N . LYS A 1 71 ? 19.504 1.965 -7.633 1.00 83.94 71 LYS A N 1
ATOM 583 C CA . LYS A 1 71 ? 19.181 3.318 -7.175 1.00 83.94 71 LYS A CA 1
ATOM 584 C C . LYS A 1 71 ? 17.946 3.333 -6.286 1.00 83.94 71 LYS A C 1
ATOM 586 O O . LYS A 1 71 ? 17.939 3.988 -5.247 1.00 83.94 71 LYS A O 1
ATOM 591 N N . TYR A 1 72 ? 16.905 2.585 -6.654 1.00 77.19 72 TYR A N 1
ATOM 592 C CA . TYR A 1 72 ? 15.711 2.458 -5.826 1.00 77.19 72 TYR A CA 1
ATOM 593 C C . TYR A 1 72 ? 16.026 1.811 -4.471 1.00 77.19 72 TYR A C 1
ATOM 595 O O . TYR A 1 72 ? 15.563 2.302 -3.442 1.00 77.19 72 TYR A O 1
ATOM 603 N N . ALA A 1 73 ? 16.819 0.738 -4.445 1.00 74.19 73 ALA A N 1
ATOM 604 C CA . ALA A 1 73 ? 17.232 0.074 -3.212 1.00 74.19 73 ALA A CA 1
ATOM 605 C C . ALA A 1 73 ? 18.065 1.009 -2.320 1.00 74.19 73 ALA A C 1
ATOM 607 O O . ALA A 1 73 ? 17.780 1.137 -1.127 1.00 74.19 73 ALA A O 1
ATOM 608 N N . HIS A 1 74 ? 19.035 1.713 -2.905 1.00 75.94 74 HIS A N 1
ATOM 609 C CA . HIS A 1 74 ? 19.854 2.709 -2.222 1.00 75.94 74 HIS A CA 1
ATOM 610 C C . HIS A 1 74 ? 18.999 3.842 -1.635 1.00 75.94 74 HIS A C 1
ATOM 612 O O . HIS A 1 74 ? 19.109 4.160 -0.449 1.00 75.94 74 HIS A O 1
ATOM 618 N N . ASP A 1 75 ? 18.077 4.406 -2.417 1.00 73.44 75 ASP A N 1
ATOM 619 C CA . ASP A 1 75 ? 17.152 5.448 -1.965 1.00 73.44 75 ASP A CA 1
ATOM 620 C C . ASP A 1 75 ? 16.268 4.983 -0.802 1.00 73.44 75 ASP A C 1
ATOM 622 O O . ASP A 1 75 ? 15.990 5.758 0.111 1.00 73.44 75 ASP A O 1
ATOM 626 N N . GLN A 1 76 ? 15.785 3.737 -0.826 1.00 68.75 76 GLN A N 1
ATOM 627 C CA . GLN A 1 76 ? 14.955 3.197 0.256 1.00 68.75 76 GLN A CA 1
ATOM 628 C C . GLN A 1 76 ? 15.759 2.975 1.542 1.00 68.75 76 GLN A C 1
ATOM 630 O O . GLN A 1 76 ? 15.220 3.204 2.622 1.00 68.75 76 GLN A O 1
ATOM 635 N N . LYS A 1 77 ? 17.032 2.567 1.438 1.00 67.12 77 LYS A N 1
ATOM 636 C CA . LYS A 1 77 ? 17.925 2.395 2.597 1.00 67.12 77 LYS A CA 1
ATOM 637 C C . LYS A 1 77 ? 18.346 3.732 3.212 1.00 67.12 77 LYS A C 1
ATOM 639 O O . LYS A 1 77 ? 18.427 3.855 4.430 1.00 67.12 77 LYS A O 1
ATOM 644 N N . THR A 1 78 ? 18.606 4.738 2.379 1.00 63.62 78 THR A N 1
ATOM 645 C CA . THR A 1 78 ? 19.143 6.037 2.821 1.00 63.62 78 THR A CA 1
ATOM 646 C C . THR A 1 78 ? 18.068 7.040 3.237 1.00 63.62 78 THR A C 1
ATOM 648 O O . THR A 1 78 ? 18.345 7.951 4.025 1.00 63.62 78 THR A O 1
ATOM 651 N N . LYS A 1 79 ? 16.821 6.886 2.767 1.00 68.00 79 LYS A N 1
ATOM 652 C CA . LYS A 1 79 ? 15.698 7.724 3.206 1.00 68.00 79 LYS A CA 1
ATOM 653 C C . LYS A 1 79 ? 15.389 7.472 4.676 1.00 68.00 79 LYS A C 1
ATOM 655 O O . LYS A 1 79 ? 14.678 6.538 5.036 1.00 68.00 79 LYS A O 1
ATOM 660 N N . LYS A 1 80 ? 15.858 8.383 5.529 1.00 64.81 80 LYS A N 1
ATOM 661 C CA . LYS A 1 80 ? 15.430 8.441 6.927 1.00 64.81 80 LYS A CA 1
ATOM 662 C C . LYS A 1 80 ? 13.918 8.644 6.984 1.00 64.81 80 LYS A C 1
ATOM 664 O O . LYS A 1 80 ? 13.378 9.614 6.442 1.00 64.81 80 LYS A O 1
ATOM 669 N N . ASN A 1 81 ? 13.242 7.714 7.648 1.00 66.38 81 ASN A N 1
ATOM 670 C CA . ASN A 1 81 ? 11.821 7.831 7.926 1.00 66.38 81 ASN A CA 1
ATOM 671 C C . ASN A 1 81 ? 11.582 9.052 8.821 1.00 66.38 81 ASN A C 1
ATOM 673 O O . ASN A 1 81 ? 12.254 9.228 9.833 1.00 66.38 81 ASN A O 1
ATOM 677 N N . LYS A 1 82 ? 10.626 9.901 8.433 1.00 74.00 82 LYS A N 1
ATOM 678 C CA . LYS A 1 82 ? 10.277 11.130 9.169 1.00 74.00 82 LYS A CA 1
ATOM 679 C C . LYS A 1 82 ? 9.362 10.885 10.371 1.00 74.00 82 LYS A C 1
ATOM 681 O O . LYS A 1 82 ? 9.007 11.838 11.049 1.00 74.00 82 LYS A O 1
ATOM 686 N N . ILE A 1 83 ? 8.936 9.640 10.566 1.00 85.12 83 ILE A N 1
ATOM 687 C CA . ILE A 1 83 ? 8.023 9.228 11.625 1.00 85.12 83 ILE A CA 1
ATOM 688 C C . ILE A 1 83 ? 8.470 7.872 12.176 1.00 85.12 83 ILE A C 1
ATOM 690 O O . ILE A 1 83 ? 8.956 7.013 11.434 1.00 85.12 83 ILE A O 1
ATOM 694 N N . SER A 1 84 ? 8.317 7.701 13.480 1.00 87.50 84 SER A N 1
ATOM 695 C CA . SER A 1 84 ? 8.588 6.483 14.241 1.00 87.50 84 SER A CA 1
ATOM 69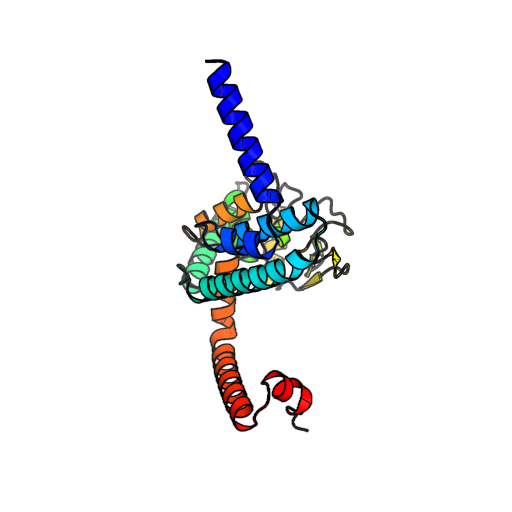6 C C . SER A 1 84 ? 7.320 5.643 14.444 1.00 87.50 84 SER A C 1
ATOM 698 O O . SER A 1 84 ? 6.196 6.135 14.319 1.00 87.50 84 SER A O 1
ATOM 700 N N . MET A 1 85 ? 7.480 4.365 14.809 1.00 88.19 85 MET A N 1
ATOM 701 C CA . MET A 1 85 ? 6.329 3.530 15.188 1.00 88.19 85 MET A CA 1
ATOM 702 C C . MET A 1 85 ? 5.580 4.081 16.405 1.00 88.19 85 MET A C 1
ATOM 704 O O . MET A 1 85 ? 4.360 3.951 16.470 1.00 88.19 85 MET A O 1
ATOM 708 N N . ASP A 1 86 ? 6.274 4.724 17.343 1.00 89.94 86 ASP A N 1
ATOM 709 C CA . ASP A 1 86 ? 5.643 5.298 18.533 1.00 89.94 86 ASP A CA 1
ATOM 710 C C . ASP A 1 86 ? 4.747 6.486 18.185 1.00 89.94 86 ASP A C 1
ATOM 712 O O . ASP A 1 86 ? 3.646 6.611 18.718 1.00 89.94 86 ASP A O 1
ATOM 716 N N . GLU A 1 87 ? 5.165 7.332 17.244 1.00 91.50 87 GLU A N 1
ATOM 717 C CA . GLU A 1 87 ? 4.322 8.409 16.716 1.00 91.50 87 GLU A CA 1
ATOM 718 C C . GLU A 1 87 ? 3.111 7.859 15.958 1.00 91.50 87 GLU A C 1
ATOM 720 O O . GLU A 1 87 ? 1.996 8.339 16.159 1.00 91.50 87 GLU A O 1
ATOM 725 N N . ILE A 1 88 ? 3.286 6.798 15.160 1.00 93.25 88 ILE A N 1
ATOM 726 C CA . ILE A 1 88 ? 2.166 6.114 14.493 1.00 93.25 88 ILE A CA 1
ATOM 727 C C . ILE A 1 88 ? 1.161 5.580 15.528 1.00 93.25 88 ILE A C 1
ATOM 729 O O . ILE A 1 88 ? -0.046 5.751 15.349 1.00 93.25 88 ILE A O 1
ATOM 733 N N . ARG A 1 89 ? 1.634 4.978 16.630 1.00 94.81 89 ARG A N 1
ATOM 734 C CA . ARG A 1 89 ? 0.779 4.503 17.736 1.00 94.81 89 ARG A CA 1
ATOM 735 C C . ARG A 1 89 ? 0.069 5.648 18.460 1.00 94.81 89 ARG A C 1
ATOM 737 O O . ARG A 1 89 ? -1.088 5.490 18.839 1.00 94.81 89 ARG A O 1
ATOM 744 N N . LYS A 1 90 ? 0.724 6.801 18.643 1.00 96.25 90 LYS A N 1
ATOM 745 C CA . LYS A 1 90 ? 0.088 8.001 19.217 1.00 96.25 90 LYS A CA 1
ATOM 746 C C . LYS A 1 90 ? -1.055 8.497 18.330 1.00 96.25 90 LYS A C 1
ATOM 748 O O . LYS A 1 90 ? -2.158 8.679 18.836 1.00 96.25 90 LYS A O 1
ATOM 753 N N . ILE A 1 91 ? -0.816 8.615 17.022 1.00 96.12 91 ILE A N 1
ATOM 754 C CA . ILE A 1 91 ? -1.834 9.021 16.042 1.00 96.12 91 ILE A CA 1
ATOM 755 C C . ILE A 1 91 ? -3.007 8.035 16.038 1.00 96.12 91 ILE A C 1
ATOM 757 O O . ILE A 1 91 ? -4.162 8.450 16.086 1.00 96.12 91 ILE A O 1
ATOM 761 N N . GLU A 1 92 ? -2.739 6.726 16.023 1.00 96.50 92 GLU A N 1
ATOM 762 C CA . GLU A 1 92 ? -3.797 5.712 16.113 1.00 96.50 92 GLU A CA 1
ATOM 763 C C . GLU A 1 92 ? -4.653 5.911 17.368 1.00 96.50 92 GLU A C 1
ATOM 765 O O . GLU A 1 92 ? -5.877 6.003 17.265 1.00 96.50 92 GLU A O 1
ATOM 770 N N . LYS A 1 93 ? -4.012 6.076 18.529 1.00 97.06 93 LYS A N 1
ATOM 771 C CA . LYS A 1 93 ? -4.696 6.267 19.810 1.00 97.06 93 LYS A CA 1
ATOM 772 C C . LYS A 1 93 ? -5.570 7.521 19.820 1.00 97.06 93 LYS A C 1
ATOM 774 O O . LYS A 1 93 ? -6.640 7.507 20.428 1.00 97.06 93 LYS A O 1
ATOM 779 N N . GLU A 1 94 ? -5.133 8.601 19.179 1.00 96.44 94 GLU A N 1
ATOM 780 C CA . GLU A 1 94 ? -5.921 9.829 19.025 1.00 96.44 94 GLU A CA 1
ATOM 781 C C . GLU A 1 94 ? -7.178 9.586 18.186 1.00 96.44 94 GLU A C 1
ATOM 783 O O . GLU A 1 94 ? -8.282 9.868 18.650 1.00 96.44 94 GLU A O 1
ATOM 788 N N . TYR A 1 95 ? -7.046 8.979 17.005 1.00 96.50 95 TYR A N 1
ATOM 789 C CA . TYR A 1 95 ? -8.199 8.674 16.151 1.00 96.50 95 TYR A CA 1
ATOM 790 C C . TYR A 1 95 ? -9.161 7.674 16.794 1.00 96.50 95 TYR A C 1
ATOM 792 O O . TYR A 1 95 ? -10.375 7.864 16.724 1.00 96.50 95 TYR A O 1
ATOM 800 N N . ARG A 1 96 ? -8.643 6.661 17.494 1.00 95.62 96 ARG A N 1
ATOM 801 C CA . ARG A 1 96 ? -9.462 5.721 18.265 1.00 95.62 96 ARG A CA 1
ATOM 802 C C . ARG A 1 96 ? -10.305 6.437 19.318 1.00 95.62 96 ARG A C 1
ATOM 804 O O . ARG A 1 96 ? -11.481 6.117 19.474 1.00 95.62 96 ARG A O 1
ATOM 811 N N . LYS A 1 97 ? -9.725 7.408 20.034 1.00 94.94 97 LYS A N 1
ATOM 812 C CA . LYS A 1 97 ? -10.459 8.230 21.010 1.00 94.94 97 LYS A CA 1
ATOM 813 C C . LYS A 1 97 ? -11.533 9.076 20.336 1.00 94.94 97 LYS A C 1
ATOM 815 O O . LYS A 1 97 ? -12.647 9.114 20.841 1.00 94.94 97 LYS A O 1
ATOM 820 N N . LEU A 1 98 ? -11.218 9.718 19.209 1.00 93.06 98 LEU A N 1
ATOM 821 C CA . LEU A 1 98 ? -12.190 10.528 18.467 1.00 93.06 98 LEU A CA 1
ATOM 822 C C . LEU A 1 98 ? -13.396 9.692 18.029 1.00 93.06 98 LEU A C 1
ATOM 824 O O . LEU A 1 98 ? -14.527 10.108 18.253 1.00 93.06 98 LEU A O 1
ATOM 828 N N . VAL A 1 99 ? -13.162 8.493 17.488 1.00 92.31 99 VAL A N 1
ATOM 829 C CA . VAL A 1 99 ? -14.242 7.565 17.117 1.00 92.31 99 VAL A CA 1
ATOM 830 C C . VAL A 1 99 ? -15.034 7.114 18.343 1.00 92.31 99 VAL A C 1
ATOM 832 O O . VAL A 1 99 ? -16.257 7.066 18.289 1.00 92.31 99 VAL A O 1
ATOM 835 N N . ALA A 1 100 ? -14.371 6.794 19.457 1.00 90.25 100 ALA A N 1
ATOM 836 C CA . ALA A 1 100 ? -15.060 6.374 20.677 1.00 90.25 100 ALA A CA 1
ATOM 837 C C . ALA A 1 100 ? -15.974 7.473 21.244 1.00 90.25 100 ALA A C 1
ATOM 839 O O . ALA A 1 100 ? -17.099 7.178 21.633 1.00 90.25 100 ALA A O 1
ATOM 840 N N . ILE A 1 101 ? -15.504 8.725 21.253 1.00 87.38 101 ILE A N 1
ATOM 841 C CA . ILE A 1 101 ? -16.283 9.892 21.689 1.00 87.38 101 ILE A CA 1
ATOM 842 C C . ILE A 1 101 ? -17.497 10.083 20.778 1.00 87.38 101 ILE A C 1
ATOM 844 O O . ILE A 1 101 ? -18.623 10.165 21.257 1.00 87.38 101 ILE A O 1
ATOM 848 N N . ASP A 1 102 ? -17.275 10.103 19.469 1.00 84.38 102 ASP A N 1
ATOM 849 C CA . ASP A 1 102 ? -18.311 10.326 18.461 1.00 84.38 102 ASP A CA 1
ATOM 850 C C . ASP A 1 102 ? -19.403 9.240 18.497 1.00 84.38 102 ASP A C 1
ATOM 852 O O . ASP A 1 102 ? -20.590 9.545 18.487 1.00 84.38 102 ASP A O 1
ATOM 856 N N . MET A 1 103 ? -19.011 7.977 18.686 1.00 80.44 103 MET A N 1
ATOM 857 C CA . MET A 1 103 ? -19.929 6.840 18.833 1.00 80.44 103 MET A CA 1
ATOM 858 C C . MET A 1 103 ? -20.671 6.793 20.180 1.00 80.44 103 MET A C 1
ATOM 860 O O . MET A 1 103 ? -21.579 5.976 20.323 1.00 80.44 103 MET A O 1
ATOM 864 N N . SER A 1 104 ? -20.256 7.589 21.170 1.00 79.44 104 SER A N 1
ATOM 865 C CA . SER A 1 104 ? -20.896 7.672 22.494 1.00 79.44 104 SER A CA 1
ATOM 866 C C . SER A 1 104 ? -21.926 8.799 22.606 1.00 79.44 104 SER A C 1
ATOM 868 O O . SER A 1 104 ? -22.618 8.894 23.613 1.00 79.44 104 SER A O 1
ATOM 870 N N . MET A 1 105 ? -22.023 9.669 21.596 1.00 71.62 105 MET A N 1
ATOM 871 C CA . MET A 1 105 ? -23.021 10.735 21.562 1.00 71.62 105 MET A CA 1
ATOM 872 C C . MET A 1 105 ? -24.352 10.157 21.057 1.00 71.62 105 MET A C 1
ATOM 874 O O . MET A 1 105 ? -24.492 9.912 19.862 1.00 71.62 105 MET A O 1
ATOM 878 N N . ASP A 1 106 ? -25.307 9.953 21.972 1.00 61.47 106 ASP A N 1
ATOM 879 C CA . ASP A 1 106 ? -26.558 9.184 21.789 1.00 61.47 106 ASP A CA 1
ATOM 880 C C . ASP A 1 106 ? -27.435 9.567 20.574 1.00 61.47 106 ASP A C 1
ATOM 882 O O . ASP A 1 106 ? -28.234 8.750 20.130 1.00 61.47 106 ASP A O 1
ATOM 886 N N . ASP A 1 107 ? -27.265 10.755 19.981 1.00 55.38 107 ASP A N 1
ATOM 887 C CA . ASP A 1 107 ? -28.180 11.296 18.960 1.00 55.38 107 ASP A CA 1
ATOM 888 C C . ASP A 1 107 ? -27.529 11.693 17.620 1.00 55.38 107 ASP A C 1
ATOM 890 O O . ASP A 1 107 ? -28.170 12.324 16.773 1.00 55.38 107 ASP A O 1
ATOM 894 N N . LYS A 1 108 ? -26.254 11.359 17.372 1.00 60.62 108 LYS A N 1
ATOM 895 C CA . LYS A 1 108 ? -25.579 11.771 16.125 1.00 60.62 108 LYS A CA 1
ATOM 896 C C . LYS A 1 108 ? -25.091 10.587 15.306 1.00 60.62 108 LYS A C 1
ATOM 898 O O . LYS A 1 108 ? -24.434 9.681 15.805 1.00 60.62 108 LYS A O 1
ATOM 903 N N . GLN A 1 109 ? -25.383 10.629 14.002 1.00 73.12 109 GLN A N 1
ATOM 904 C CA . GLN A 1 109 ? -24.671 9.786 13.047 1.00 73.12 109 GLN A CA 1
ATOM 905 C C . GLN A 1 109 ? -23.169 10.043 13.209 1.00 73.12 109 GLN A C 1
ATOM 907 O O . GLN A 1 109 ? -22.769 11.213 13.217 1.00 73.12 109 GLN A O 1
ATOM 912 N N . PRO A 1 110 ? -22.347 8.988 13.316 1.00 81.50 110 PRO A N 1
ATOM 913 C CA . PRO A 1 110 ? -20.928 9.165 13.535 1.00 81.50 110 PRO A CA 1
ATOM 914 C C . PRO A 1 110 ? -20.291 9.918 12.369 1.00 81.50 110 PRO A C 1
ATOM 916 O O . PRO A 1 110 ? -20.678 9.753 11.206 1.00 81.50 110 PRO A O 1
ATOM 919 N N . ASN A 1 111 ? -19.278 10.724 12.666 1.00 89.62 111 ASN A N 1
ATOM 920 C CA . ASN A 1 111 ? -18.447 11.382 11.680 1.00 89.62 111 ASN A CA 1
ATOM 921 C C . ASN A 1 111 ? -17.728 10.333 10.820 1.00 89.62 111 ASN A C 1
ATOM 923 O O . ASN A 1 111 ? -16.658 9.809 11.151 1.00 89.62 111 ASN A O 1
ATOM 927 N N . LEU A 1 112 ? -18.329 10.058 9.663 1.00 91.31 112 LEU A N 1
ATOM 928 C CA . LEU A 1 112 ? -17.858 9.039 8.739 1.00 91.31 112 LEU A CA 1
ATOM 929 C C . LEU A 1 112 ? -16.443 9.315 8.218 1.00 91.31 112 LEU A C 1
ATOM 931 O O . LEU A 1 112 ? -15.741 8.350 7.940 1.00 91.31 112 LEU A O 1
ATOM 935 N N . ASP A 1 113 ? -15.990 10.572 8.098 1.00 91.56 113 ASP A N 1
ATOM 936 C CA . ASP A 1 113 ? -14.603 10.849 7.681 1.00 91.56 113 ASP A CA 1
ATOM 937 C C . ASP A 1 113 ? -13.609 10.467 8.779 1.00 91.56 113 ASP A C 1
ATOM 939 O O . ASP A 1 113 ? -12.587 9.849 8.477 1.00 91.56 113 ASP A O 1
ATOM 943 N N . VAL A 1 114 ? -13.915 10.762 10.047 1.00 93.38 114 VAL A N 1
ATOM 944 C CA . VAL A 1 114 ? -13.061 10.389 11.187 1.00 93.38 114 VAL A CA 1
ATOM 945 C C . VAL A 1 114 ? -12.982 8.871 11.315 1.00 93.38 114 VAL A C 1
ATOM 947 O O . VAL A 1 114 ? -11.880 8.323 11.386 1.00 93.38 114 VAL A O 1
ATOM 950 N N . TYR A 1 115 ? -14.122 8.177 11.258 1.00 94.31 115 TYR A N 1
ATOM 951 C CA . TYR A 1 115 ? -14.148 6.717 11.347 1.00 94.31 115 TYR A CA 1
ATOM 952 C C . TYR A 1 115 ? -13.438 6.076 10.142 1.00 94.31 115 TYR A C 1
ATOM 954 O O . TYR A 1 115 ? -12.528 5.270 10.321 1.00 94.31 115 TYR A O 1
ATOM 962 N N . ASN A 1 116 ? -13.739 6.497 8.911 1.00 95.00 116 ASN A N 1
ATOM 963 C CA . ASN A 1 116 ? -13.042 6.030 7.707 1.00 95.00 116 ASN A CA 1
ATOM 964 C C . ASN A 1 116 ? -11.521 6.277 7.777 1.00 95.00 116 ASN A C 1
ATOM 966 O O . ASN A 1 116 ? -10.726 5.424 7.381 1.00 95.00 116 ASN A O 1
ATOM 970 N N . THR A 1 117 ? -11.097 7.411 8.344 1.00 95.81 117 THR A N 1
ATOM 971 C CA . THR A 1 117 ? -9.677 7.716 8.577 1.00 95.81 117 THR A CA 1
ATOM 972 C C . THR A 1 117 ? -9.054 6.764 9.597 1.00 95.81 117 THR A C 1
ATOM 974 O O . THR A 1 117 ? -7.956 6.259 9.365 1.00 95.81 117 THR A O 1
ATOM 977 N N . TRP A 1 118 ? -9.753 6.460 10.690 1.00 96.62 118 TRP A N 1
ATOM 978 C CA . TRP A 1 118 ? -9.285 5.483 11.670 1.00 96.62 118 TRP A CA 1
ATOM 979 C C . TRP A 1 118 ? -9.177 4.075 11.070 1.00 96.62 118 TRP A C 1
ATOM 981 O O . TRP A 1 118 ? -8.155 3.418 11.248 1.00 96.62 118 TRP A O 1
ATOM 991 N N . ILE A 1 119 ? -10.146 3.647 10.254 1.00 96.12 119 ILE A N 1
ATOM 992 C CA . ILE A 1 119 ? -10.069 2.373 9.521 1.00 96.12 119 ILE A CA 1
ATOM 993 C C . ILE A 1 119 ? -8.853 2.341 8.600 1.00 96.12 119 ILE A C 1
ATOM 995 O O . ILE A 1 119 ? -8.122 1.350 8.577 1.00 96.12 119 ILE A O 1
ATOM 999 N N . LEU A 1 120 ? -8.579 3.433 7.884 1.00 94.94 120 LEU A N 1
ATOM 1000 C CA . LEU A 1 120 ? -7.377 3.534 7.063 1.00 94.94 120 LEU A CA 1
ATOM 1001 C C . LEU A 1 120 ? -6.101 3.360 7.906 1.00 94.94 120 LEU A C 1
ATOM 1003 O O . LEU A 1 120 ? -5.194 2.638 7.487 1.00 94.94 120 LEU A O 1
ATOM 1007 N N . ILE A 1 121 ? -6.038 3.963 9.097 1.00 95.25 121 ILE A N 1
ATOM 1008 C CA . ILE A 1 121 ? -4.917 3.801 10.035 1.00 95.25 121 ILE A CA 1
ATOM 1009 C C . ILE A 1 121 ? -4.806 2.339 10.480 1.00 95.25 121 ILE A C 1
ATOM 1011 O O . ILE A 1 121 ? -3.715 1.770 10.413 1.00 95.25 121 ILE A O 1
ATOM 1015 N N . CYS A 1 122 ? -5.911 1.689 10.856 1.00 95.38 122 CYS A N 1
ATOM 1016 C CA . CYS A 1 122 ? -5.907 0.284 11.266 1.00 95.38 122 CYS A CA 1
ATOM 1017 C C . CYS A 1 122 ? -5.339 -0.643 10.179 1.00 95.38 122 CYS A C 1
ATOM 1019 O O . CYS A 1 122 ? -4.552 -1.538 10.477 1.00 95.38 122 CYS A O 1
ATOM 1021 N N . LEU A 1 123 ? -5.692 -0.392 8.914 1.00 94.06 123 LEU A N 1
ATOM 1022 C CA . LEU A 1 123 ? -5.277 -1.203 7.766 1.00 94.06 123 LEU A CA 1
ATOM 1023 C C . LEU A 1 123 ? -3.837 -0.932 7.296 1.00 94.06 123 LEU A C 1
ATOM 1025 O O . LEU A 1 123 ? -3.242 -1.778 6.624 1.00 94.06 123 LEU A O 1
ATOM 1029 N N . THR A 1 124 ? -3.279 0.248 7.592 1.00 92.50 124 THR A N 1
ATOM 1030 C CA . THR A 1 124 ? -2.005 0.699 6.993 1.00 92.50 124 THR A CA 1
ATOM 1031 C C . THR A 1 124 ? -0.863 0.896 7.982 1.00 92.50 124 THR A C 1
ATOM 1033 O O . THR A 1 124 ? 0.286 0.845 7.556 1.00 92.50 124 THR A O 1
ATOM 1036 N N . SER A 1 125 ? -1.141 1.070 9.276 1.00 91.44 125 SER A N 1
ATOM 1037 C CA . SER A 1 125 ? -0.141 1.404 10.307 1.00 91.44 125 SER A CA 1
ATOM 1038 C C . SER A 1 125 ? 0.793 0.265 10.717 1.00 91.44 125 SER A C 1
ATOM 1040 O O . SER A 1 125 ? 1.832 0.527 11.314 1.00 91.44 125 SER A O 1
ATOM 1042 N N . GLY A 1 126 ? 0.428 -0.994 10.458 1.00 89.38 126 GLY A N 1
ATOM 1043 C CA . GLY A 1 126 ? 1.146 -2.146 11.014 1.00 89.38 126 GLY A CA 1
ATOM 1044 C C . GLY A 1 126 ? 0.781 -2.489 12.463 1.00 89.38 126 GLY A C 1
ATOM 1045 O O . GLY A 1 126 ? 1.372 -3.405 13.023 1.00 89.38 126 GLY A O 1
ATOM 1046 N N . ILE A 1 127 ? -0.182 -1.787 13.074 1.00 92.00 127 ILE A N 1
ATOM 1047 C CA . ILE A 1 127 ? -0.610 -2.036 14.462 1.00 92.00 127 ILE A CA 1
ATOM 1048 C C . ILE A 1 127 ? -1.529 -3.261 14.549 1.00 92.00 127 ILE A C 1
ATOM 1050 O O . ILE A 1 127 ? -1.324 -4.128 15.391 1.00 92.00 127 ILE A O 1
ATOM 1054 N N . TYR A 1 128 ? -2.530 -3.338 13.668 1.00 91.50 128 TYR A N 1
ATOM 1055 C CA . TYR A 1 128 ? -3.595 -4.349 13.729 1.00 91.50 128 TYR A CA 1
ATOM 1056 C C . TYR A 1 128 ? -3.428 -5.489 12.722 1.00 91.50 128 TYR A C 1
ATOM 1058 O O . TYR A 1 128 ? -3.939 -6.594 12.918 1.00 91.50 128 TYR A O 1
ATOM 1066 N N . CYS A 1 129 ? -2.736 -5.206 11.623 1.00 89.75 129 CYS A N 1
ATOM 1067 C CA . CYS A 1 129 ? -2.346 -6.165 10.603 1.00 89.75 129 CYS A CA 1
ATOM 1068 C C . CYS A 1 129 ? -1.079 -5.676 9.904 1.00 89.75 129 CYS A C 1
ATOM 1070 O O . CYS A 1 129 ? -0.847 -4.468 9.816 1.00 89.75 129 CYS A O 1
ATOM 1072 N N . SER A 1 130 ? -0.293 -6.598 9.348 1.00 87.94 130 SER A N 1
ATOM 1073 C CA . SER A 1 130 ? 0.891 -6.234 8.570 1.00 87.94 130 SER A CA 1
ATOM 1074 C C . SER A 1 130 ? 0.511 -5.309 7.400 1.00 87.94 130 SER A C 1
ATOM 1076 O O . SER A 1 130 ? -0.450 -5.589 6.671 1.00 87.94 130 SER A O 1
ATOM 1078 N N . PRO A 1 131 ? 1.249 -4.207 7.193 1.00 88.00 131 PRO A N 1
ATOM 1079 C CA . PRO A 1 131 ? 0.851 -3.162 6.261 1.00 88.00 131 PRO A CA 1
ATOM 1080 C C . PRO A 1 131 ? 0.917 -3.649 4.807 1.00 88.00 131 PRO A C 1
ATOM 1082 O O . PRO A 1 131 ? 1.930 -4.176 4.338 1.00 88.00 131 PRO A O 1
ATOM 1085 N N . ARG A 1 132 ? -0.168 -3.446 4.052 1.00 86.06 132 ARG A N 1
ATOM 1086 C CA . ARG A 1 132 ? -0.333 -3.888 2.650 1.00 86.06 132 ARG A CA 1
ATOM 1087 C C . ARG A 1 132 ? -0.238 -2.750 1.634 1.00 86.06 132 ARG A C 1
ATOM 1089 O O . ARG A 1 132 ? -0.011 -1.608 2.017 1.00 86.06 132 ARG A O 1
ATOM 1096 N N . ARG A 1 133 ? -0.325 -3.045 0.327 1.00 83.81 133 ARG A N 1
ATOM 1097 C CA . ARG A 1 133 ? -0.343 -1.979 -0.691 1.00 83.81 133 ARG A CA 1
ATOM 1098 C C . ARG A 1 133 ? -1.685 -1.256 -0.624 1.00 83.81 133 ARG A C 1
ATOM 1100 O O . ARG A 1 133 ? -2.711 -1.875 -0.383 1.00 83.81 133 ARG A O 1
ATOM 1107 N N . LEU A 1 134 ? -1.689 0.042 -0.923 1.00 85.38 134 LEU A N 1
ATOM 1108 C CA . LEU A 1 134 ? -2.921 0.841 -0.931 1.00 85.38 134 LEU A CA 1
ATOM 1109 C C . LEU A 1 134 ? -4.010 0.273 -1.838 1.00 85.38 134 LEU A C 1
ATOM 1111 O O . LEU A 1 134 ? -5.171 0.217 -1.448 1.00 85.38 134 LEU A O 1
ATOM 1115 N N . ALA A 1 135 ? -3.613 -0.165 -3.032 1.00 85.12 135 ALA A N 1
ATOM 1116 C CA . ALA A 1 135 ? -4.520 -0.736 -4.019 1.00 85.12 135 ALA A CA 1
ATOM 1117 C C . ALA A 1 135 ? -5.294 -1.945 -3.472 1.00 85.12 135 ALA A C 1
ATOM 1119 O O . ALA A 1 135 ? -6.466 -2.105 -3.797 1.00 85.12 135 ALA A O 1
ATOM 1120 N N . ASP A 1 136 ? -4.671 -2.740 -2.594 1.00 86.06 136 ASP A N 1
ATOM 1121 C CA . ASP A 1 136 ? -5.294 -3.932 -2.017 1.00 86.06 136 ASP A CA 1
ATOM 1122 C C . ASP A 1 136 ? -6.582 -3.558 -1.249 1.00 86.06 136 ASP A C 1
ATOM 1124 O O . ASP A 1 136 ? -7.574 -4.284 -1.321 1.00 86.06 136 ASP A O 1
ATOM 1128 N N . PHE A 1 137 ? -6.589 -2.398 -0.576 1.00 89.75 137 PHE A N 1
ATOM 1129 C CA . PHE A 1 137 ? -7.727 -1.893 0.202 1.00 89.75 137 PHE A CA 1
ATOM 1130 C C . PHE A 1 137 ? -8.645 -0.942 -0.575 1.00 89.75 137 PHE A C 1
ATOM 1132 O O . PHE A 1 137 ? -9.841 -0.918 -0.303 1.00 89.75 137 PHE A O 1
ATOM 1139 N N . ILE A 1 138 ? -8.125 -0.192 -1.556 1.00 90.38 138 ILE A N 1
ATOM 1140 C CA . ILE A 1 138 ? -8.946 0.657 -2.443 1.00 90.38 138 ILE A CA 1
ATOM 1141 C C . ILE A 1 138 ? -10.008 -0.179 -3.165 1.00 90.38 138 ILE A C 1
ATOM 1143 O O . ILE A 1 138 ? -11.154 0.243 -3.284 1.00 90.38 138 ILE A O 1
ATOM 1147 N N . TYR A 1 139 ? -9.628 -1.370 -3.630 1.00 85.00 139 TYR A N 1
ATOM 1148 C CA . TYR A 1 139 ? -10.518 -2.266 -4.371 1.00 85.00 139 TYR A CA 1
ATOM 1149 C C . TYR A 1 139 ? -11.339 -3.197 -3.473 1.00 85.00 139 TYR A C 1
ATOM 1151 O O . TYR A 1 139 ? -11.963 -4.133 -3.972 1.00 85.00 139 TYR A O 1
ATOM 1159 N N . MET A 1 140 ? -11.317 -2.987 -2.154 1.00 95.06 140 MET A N 1
ATOM 1160 C CA . MET A 1 140 ? -12.027 -3.847 -1.218 1.00 95.06 140 MET A CA 1
ATOM 1161 C C . MET A 1 140 ? -13.490 -3.440 -1.098 1.00 95.06 140 MET A C 1
ATOM 1163 O O . MET A 1 140 ? -13.797 -2.331 -0.656 1.00 95.06 140 MET A O 1
ATOM 1167 N N . ARG A 1 141 ? -14.388 -4.356 -1.459 1.00 95.75 141 ARG A N 1
ATOM 1168 C CA . ARG A 1 141 ? -15.833 -4.192 -1.338 1.00 95.75 141 ARG A CA 1
ATOM 1169 C C . ARG A 1 141 ? -16.377 -4.862 -0.088 1.00 95.75 141 ARG A C 1
ATOM 1171 O O . ARG A 1 141 ? -15.897 -5.904 0.358 1.00 95.75 141 ARG A O 1
ATOM 1178 N N . ILE A 1 142 ? -17.409 -4.235 0.460 1.00 96.50 142 ILE A N 1
ATOM 1179 C CA . ILE A 1 142 ? -18.141 -4.681 1.649 1.00 96.50 142 ILE A CA 1
ATOM 1180 C C . ILE A 1 142 ? -19.633 -4.909 1.369 1.00 96.50 142 ILE A C 1
ATOM 1182 O O . ILE A 1 142 ? -20.305 -5.543 2.179 1.00 96.50 142 ILE A O 1
ATOM 1186 N N . LYS A 1 143 ? -20.142 -4.437 0.223 1.00 94.94 143 LYS A N 1
ATOM 1187 C CA . LYS A 1 143 ? -21.498 -4.684 -0.297 1.00 94.94 143 LYS A CA 1
ATOM 1188 C C . LYS A 1 143 ? -21.425 -4.948 -1.802 1.00 94.94 143 LYS A C 1
ATOM 1190 O O . LYS A 1 143 ? -20.440 -4.562 -2.433 1.00 94.94 143 LYS A O 1
ATOM 1195 N N . ASN A 1 144 ? -22.455 -5.594 -2.356 1.00 94.81 144 ASN A N 1
ATOM 1196 C CA . ASN A 1 144 ? -22.559 -5.915 -3.788 1.00 94.81 144 ASN A CA 1
ATOM 1197 C C . ASN A 1 144 ? -21.282 -6.586 -4.335 1.00 94.81 144 ASN A C 1
ATOM 1199 O O . ASN A 1 144 ? -20.720 -6.159 -5.341 1.00 94.81 144 ASN A O 1
ATOM 1203 N N . ILE A 1 145 ? -20.782 -7.583 -3.598 1.00 95.56 145 ILE A N 1
ATOM 1204 C CA . ILE A 1 145 ? -19.475 -8.208 -3.827 1.00 95.56 145 ILE A CA 1
ATOM 1205 C C . ILE A 1 145 ? -19.569 -9.226 -4.965 1.00 95.56 145 ILE A C 1
ATOM 1207 O O . ILE A 1 145 ? -20.299 -10.212 -4.847 1.00 95.56 145 ILE A O 1
ATOM 1211 N N . ASP A 1 146 ? -18.740 -9.055 -5.993 1.00 93.44 146 ASP A N 1
ATOM 1212 C CA . ASP A 1 146 ? -18.412 -10.123 -6.931 1.00 93.44 146 ASP A CA 1
ATOM 1213 C C . ASP A 1 146 ? -17.214 -10.924 -6.395 1.00 93.44 146 ASP A C 1
ATOM 1215 O O . ASP A 1 146 ? -16.070 -10.469 -6.414 1.00 93.44 146 ASP A O 1
ATOM 1219 N N . LYS A 1 147 ? -17.463 -12.144 -5.909 1.00 91.19 147 LYS A N 1
ATOM 1220 C CA . LYS A 1 147 ? -16.424 -12.990 -5.296 1.00 91.19 147 LYS A CA 1
ATOM 1221 C C . LYS A 1 147 ? -15.341 -13.452 -6.273 1.00 91.19 147 LYS A C 1
ATOM 1223 O O . LYS A 1 147 ? -14.294 -13.891 -5.801 1.00 91.19 147 LYS A O 1
ATOM 1228 N N . ALA A 1 148 ? -15.571 -13.378 -7.584 1.00 87.25 148 ALA A N 1
ATOM 1229 C CA . ALA A 1 148 ? -14.562 -13.721 -8.581 1.00 87.25 148 ALA A CA 1
ATOM 1230 C C . ALA A 1 148 ? -13.595 -12.554 -8.828 1.00 87.25 148 ALA A C 1
ATOM 1232 O O . ALA A 1 148 ? -12.403 -12.768 -9.036 1.00 87.25 148 ALA A O 1
ATOM 1233 N N . ASN A 1 149 ? -14.097 -11.318 -8.771 1.00 88.31 149 ASN A N 1
ATOM 1234 C CA . ASN A 1 149 ? -13.367 -10.150 -9.264 1.00 88.31 149 ASN A CA 1
ATOM 1235 C C . ASN A 1 149 ? -12.995 -9.129 -8.185 1.00 88.31 149 ASN A C 1
ATOM 1237 O O . ASN A 1 149 ? -12.055 -8.356 -8.376 1.00 88.31 149 ASN A O 1
ATOM 1241 N N . ASP A 1 150 ? -13.705 -9.081 -7.063 1.00 92.00 150 ASP A N 1
ATOM 1242 C CA . ASP A 1 150 ? -13.507 -8.053 -6.043 1.00 92.00 150 ASP A CA 1
ATOM 1243 C C . ASP A 1 150 ? -12.617 -8.538 -4.903 1.00 92.00 150 ASP A C 1
ATOM 1245 O O . ASP A 1 150 ? -12.569 -9.725 -4.588 1.00 92.00 150 ASP A O 1
ATOM 1249 N N . ASN A 1 151 ? -11.918 -7.609 -4.250 1.00 94.50 151 ASN A N 1
ATOM 1250 C CA . ASN A 1 151 ? -11.342 -7.889 -2.937 1.00 94.50 151 ASN A CA 1
ATOM 1251 C C . ASN A 1 151 ? -12.466 -7.776 -1.906 1.00 94.50 151 ASN A C 1
ATOM 1253 O O . ASN A 1 151 ? -13.274 -6.853 -1.986 1.00 94.50 151 ASN A O 1
ATOM 1257 N N . TYR A 1 152 ? -12.528 -8.670 -0.926 1.00 96.19 152 TYR A N 1
ATOM 1258 C CA . TYR A 1 152 ? -13.605 -8.655 0.066 1.00 96.19 152 TYR A CA 1
ATOM 1259 C C . TYR A 1 152 ? -13.163 -9.216 1.413 1.00 96.19 152 TYR A C 1
ATOM 1261 O O . TYR A 1 152 ? -12.098 -9.821 1.551 1.00 96.19 152 TYR A O 1
ATOM 1269 N N . ILE A 1 153 ? -13.998 -8.999 2.425 1.00 95.94 153 ILE A N 1
ATOM 1270 C CA . ILE A 1 153 ? -13.848 -9.613 3.743 1.00 95.94 153 ILE A CA 1
ATOM 1271 C C . ILE A 1 153 ? -14.831 -10.778 3.824 1.00 95.94 153 ILE A C 1
ATOM 1273 O O . ILE A 1 153 ? -16.027 -10.610 3.589 1.00 95.94 153 ILE A O 1
ATOM 1277 N N . SER A 1 154 ? -14.331 -11.963 4.163 1.00 93.88 154 SER A N 1
ATOM 1278 C CA . SER A 1 154 ? -15.154 -13.154 4.365 1.00 93.88 154 SER A CA 1
ATOM 1279 C C . SER A 1 154 ? -14.773 -13.826 5.660 1.00 93.88 154 SER A C 1
ATOM 1281 O O . SER A 1 154 ? -13.607 -14.177 5.867 1.00 93.88 154 SER A O 1
ATOM 1283 N N . LYS A 1 155 ? -15.766 -14.002 6.538 1.00 89.69 155 LYS A N 1
ATOM 1284 C CA . LYS A 1 155 ? -15.526 -14.416 7.922 1.00 89.69 155 LYS A CA 1
ATOM 1285 C C . LYS A 1 155 ? -14.428 -13.514 8.498 1.00 89.69 155 LYS A C 1
ATOM 1287 O O . LYS A 1 155 ? -14.516 -12.301 8.360 1.00 89.69 155 LYS A O 1
ATOM 1292 N N . GLN A 1 156 ? -13.374 -14.101 9.044 1.00 94.19 156 GLN A N 1
ATOM 1293 C CA . GLN A 1 156 ? -12.235 -13.413 9.631 1.00 94.19 156 GLN A CA 1
ATOM 1294 C C . GLN A 1 156 ? -11.007 -13.400 8.701 1.00 94.19 156 GLN A C 1
ATOM 1296 O O . GLN A 1 156 ? -9.862 -13.539 9.123 1.00 94.19 156 GLN A O 1
ATOM 1301 N N . THR A 1 157 ? -11.231 -13.276 7.395 1.00 95.25 157 THR A N 1
ATOM 1302 C CA . THR A 1 157 ? -10.150 -13.251 6.404 1.00 95.25 157 THR A CA 1
ATOM 1303 C C . THR A 1 157 ? -10.364 -12.134 5.400 1.00 95.25 157 THR A C 1
ATOM 1305 O O . THR A 1 157 ? -11.494 -11.828 5.011 1.00 95.25 157 THR A O 1
ATOM 1308 N N . PHE A 1 158 ? -9.262 -11.535 4.967 1.00 95.06 158 PHE A N 1
ATOM 1309 C CA . PHE A 1 158 ? -9.230 -10.753 3.746 1.00 95.06 158 PHE A CA 1
ATOM 1310 C C . PHE A 1 158 ? -9.026 -11.693 2.562 1.00 95.06 158 PHE A C 1
ATOM 1312 O O . PHE A 1 158 ? -8.121 -12.529 2.591 1.00 95.06 158 PHE A O 1
ATOM 1319 N N . VAL A 1 159 ? -9.821 -11.510 1.514 1.00 94.06 159 VAL A N 1
ATOM 1320 C CA . VAL A 1 159 ? -9.686 -12.208 0.236 1.00 94.06 159 VAL A CA 1
ATOM 1321 C C . VAL A 1 159 ? -9.283 -11.190 -0.825 1.00 94.06 159 VAL A C 1
ATOM 1323 O O . VAL A 1 159 ? -10.001 -10.216 -1.061 1.00 94.06 159 VAL A O 1
ATOM 1326 N N . PHE A 1 160 ? -8.123 -11.400 -1.447 1.00 92.00 160 PHE A N 1
ATOM 1327 C CA . PHE A 1 160 ? -7.588 -10.531 -2.495 1.00 92.00 160 PHE A CA 1
ATOM 1328 C C . PHE A 1 160 ? -7.593 -11.245 -3.845 1.00 92.00 160 PHE A C 1
ATOM 1330 O O . PHE A 1 160 ? -6.767 -12.128 -4.084 1.00 92.00 160 PHE A O 1
ATOM 1337 N N . ASN A 1 161 ? -8.489 -10.811 -4.727 1.00 87.62 161 ASN A N 1
ATOM 1338 C CA . ASN A 1 161 ? -8.578 -11.232 -6.125 1.00 87.62 161 ASN A CA 1
ATOM 1339 C C . ASN A 1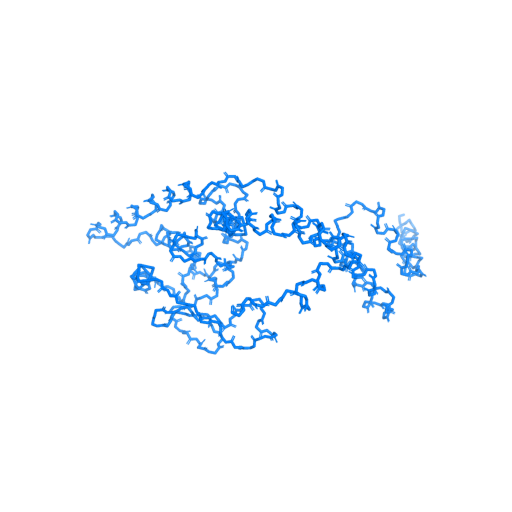 161 ? -7.844 -10.253 -7.056 1.00 87.62 161 ASN A C 1
ATOM 1341 O O . ASN A 1 161 ? -7.181 -10.657 -8.002 1.00 87.62 161 ASN A O 1
ATOM 1345 N N . LYS A 1 162 ? -7.875 -8.952 -6.746 1.00 81.56 162 LYS A N 1
ATOM 1346 C CA . LYS A 1 162 ? -7.136 -7.893 -7.446 1.00 81.56 162 LYS A CA 1
ATOM 1347 C C . LYS A 1 162 ? -5.877 -7.529 -6.666 1.00 81.56 162 LYS A C 1
ATOM 1349 O O . LYS A 1 162 ? -5.942 -6.843 -5.644 1.00 81.56 162 LYS A O 1
ATOM 1354 N N . TYR A 1 163 ? -4.723 -7.966 -7.170 1.00 74.88 163 TYR A N 1
ATOM 1355 C CA . TYR A 1 163 ? -3.404 -7.640 -6.622 1.00 74.88 163 TYR A CA 1
ATOM 1356 C C . TYR A 1 163 ? -2.317 -7.638 -7.709 1.00 74.88 163 TYR A C 1
ATOM 1358 O O . TYR A 1 163 ? -2.513 -8.145 -8.809 1.00 74.88 163 TYR A O 1
ATOM 1366 N N . LYS A 1 164 ? -1.137 -7.080 -7.388 1.00 68.56 164 LYS A N 1
ATOM 1367 C CA . LYS A 1 164 ? -0.047 -6.783 -8.349 1.00 68.56 164 LYS A CA 1
ATOM 1368 C C . LYS A 1 164 ? 0.343 -7.946 -9.283 1.00 68.56 164 LYS A C 1
ATOM 1370 O O . LYS A 1 164 ? 0.829 -7.689 -10.375 1.00 68.56 164 LYS A O 1
ATOM 1375 N N . THR A 1 165 ? 0.189 -9.194 -8.850 1.00 70.50 165 THR A N 1
ATOM 1376 C CA . THR A 1 165 ? 0.682 -10.384 -9.562 1.00 70.50 165 THR A CA 1
ATOM 1377 C C . THR A 1 165 ? -0.431 -11.373 -9.904 1.00 70.50 165 THR A C 1
ATOM 1379 O O . THR A 1 165 ? -0.148 -12.551 -10.072 1.00 70.50 165 THR A O 1
ATOM 1382 N N . VAL A 1 166 ? -1.688 -10.924 -9.989 1.00 72.19 166 VAL A N 1
ATOM 1383 C CA . VAL A 1 166 ? -2.818 -11.813 -10.318 1.00 72.19 166 VAL A CA 1
ATOM 1384 C C . VAL A 1 166 ? -2.631 -12.510 -11.675 1.00 72.19 166 VAL A C 1
ATOM 1386 O O . VAL A 1 166 ? -2.970 -13.675 -11.826 1.00 72.19 166 VAL A O 1
ATOM 1389 N N . HIS A 1 167 ? -1.997 -11.841 -12.645 1.00 70.88 167 HIS A N 1
ATOM 1390 C CA . HIS A 1 167 ? -1.731 -12.421 -13.966 1.00 70.88 167 HIS A CA 1
ATOM 1391 C C . HIS A 1 167 ? -0.741 -13.594 -13.936 1.00 70.88 167 HIS A C 1
ATOM 1393 O O . HIS A 1 167 ? -0.843 -14.485 -14.769 1.00 70.88 167 HIS A O 1
ATOM 1399 N N . SER A 1 168 ? 0.208 -13.606 -12.994 1.00 66.12 168 SER A N 1
ATOM 1400 C CA . SER A 1 168 ? 1.187 -14.693 -12.854 1.00 66.12 168 SER A CA 1
ATOM 1401 C C . SER A 1 168 ? 0.799 -15.726 -11.794 1.00 66.12 168 SER A C 1
ATOM 1403 O O . SER A 1 168 ? 1.369 -16.810 -11.751 1.00 66.12 168 SER A O 1
ATOM 1405 N N . SER A 1 169 ? -0.165 -15.406 -10.933 1.00 68.94 169 SER A N 1
ATOM 1406 C CA . SER A 1 169 ? -0.720 -16.310 -9.932 1.00 68.94 169 SER A CA 1
ATOM 1407 C C . SER A 1 169 ? -2.216 -16.013 -9.814 1.00 68.94 169 SER A C 1
ATOM 1409 O O . SER A 1 169 ? -2.594 -15.068 -9.128 1.00 68.94 169 SER A O 1
ATOM 1411 N N . PRO A 1 170 ? -3.085 -16.768 -10.504 1.00 71.50 170 PRO A N 1
ATOM 1412 C CA . PRO A 1 170 ? -4.514 -16.452 -10.572 1.00 71.50 170 PRO A CA 1
ATOM 1413 C C . PRO A 1 170 ? -5.275 -16.801 -9.285 1.00 71.50 170 PRO A C 1
ATOM 1415 O O . PRO A 1 170 ? -6.458 -16.501 -9.164 1.00 71.50 170 PRO A O 1
ATOM 1418 N N . GLN A 1 171 ? -4.619 -17.439 -8.313 1.00 79.06 171 GLN A N 1
ATOM 1419 C CA . GLN A 1 171 ? -5.251 -17.831 -7.059 1.00 79.06 171 GLN A CA 1
ATOM 1420 C C . GLN A 1 171 ? -5.468 -16.623 -6.143 1.00 79.06 171 GLN A C 1
ATOM 1422 O O . GLN A 1 171 ? -4.592 -15.766 -5.985 1.00 79.06 171 GLN A O 1
ATOM 1427 N N . SER A 1 172 ? -6.628 -16.576 -5.491 1.00 82.38 172 SER A N 1
ATOM 1428 C CA . SER A 1 172 ? -6.933 -15.571 -4.475 1.00 82.38 172 SER A CA 1
ATOM 1429 C C . SER A 1 172 ? -5.946 -15.663 -3.315 1.00 82.38 172 SER A C 1
ATOM 1431 O O . SER A 1 172 ? -5.673 -16.744 -2.792 1.00 82.38 172 SER A O 1
ATOM 1433 N N . LYS A 1 173 ? -5.449 -14.517 -2.848 1.00 86.44 173 LYS A N 1
ATOM 1434 C CA . LYS A 1 173 ? -4.643 -14.472 -1.623 1.00 86.44 173 LYS A CA 1
ATOM 1435 C C . LYS A 1 173 ? -5.561 -14.302 -0.426 1.00 86.44 173 LYS A C 1
ATOM 1437 O O . LYS A 1 173 ? -6.267 -13.300 -0.328 1.00 86.44 173 LYS A O 1
ATOM 1442 N N . ILE A 1 174 ? -5.528 -15.269 0.484 1.00 89.69 174 ILE A N 1
ATOM 1443 C CA . ILE A 1 174 ? -6.314 -15.258 1.718 1.00 89.69 174 ILE A CA 1
ATOM 1444 C C . ILE A 1 174 ? -5.384 -14.882 2.864 1.00 89.69 174 ILE A C 1
ATOM 1446 O O . ILE A 1 174 ? -4.344 -15.510 3.046 1.00 89.69 174 ILE A O 1
ATOM 1450 N N . VAL A 1 175 ? -5.742 -13.852 3.631 1.00 90.44 175 VAL A N 1
ATOM 1451 C CA . VAL A 1 175 ? -4.952 -13.432 4.794 1.00 90.44 175 VAL A CA 1
ATOM 1452 C C . VAL A 1 175 ? -5.837 -13.308 6.029 1.00 90.44 175 VAL A C 1
ATOM 1454 O O . VAL A 1 175 ? -6.845 -12.599 5.962 1.00 90.44 175 VAL A O 1
ATOM 1457 N N . PRO A 1 176 ? -5.476 -13.955 7.152 1.00 92.06 176 PRO A N 1
ATOM 1458 C CA . PRO A 1 176 ? -6.250 -13.874 8.383 1.00 92.06 176 PRO A CA 1
ATOM 1459 C C . PRO A 1 176 ? -6.299 -12.448 8.939 1.00 92.06 176 PRO A C 1
ATOM 1461 O O . PRO A 1 176 ? -5.381 -11.644 8.757 1.00 92.06 176 PRO A O 1
ATOM 1464 N N . ILE A 1 177 ? -7.401 -12.146 9.618 1.00 93.56 177 ILE A N 1
ATOM 1465 C CA . ILE A 1 177 ? -7.649 -10.890 10.325 1.00 93.56 177 ILE A CA 1
ATOM 1466 C C . ILE A 1 177 ? -7.578 -11.185 11.823 1.00 93.56 177 ILE A C 1
ATOM 1468 O O . ILE A 1 177 ? -8.193 -12.137 12.294 1.00 93.56 177 ILE A O 1
ATOM 1472 N N . SER A 1 178 ? -6.863 -10.375 12.600 1.00 92.75 178 SER A N 1
ATOM 1473 C CA . SER A 1 178 ? -6.881 -10.511 14.061 1.00 92.75 178 SER A CA 1
ATOM 1474 C C . SER A 1 178 ? -8.302 -10.316 14.618 1.00 92.75 178 SER A C 1
ATOM 1476 O O . SER A 1 178 ? -9.127 -9.629 14.013 1.00 92.75 178 SER A O 1
ATOM 1478 N N . ASN A 1 179 ? -8.615 -10.919 15.772 1.00 93.50 179 ASN A N 1
ATOM 1479 C CA . ASN A 1 179 ? -9.926 -10.758 16.433 1.00 93.50 179 ASN A CA 1
ATOM 1480 C C . ASN A 1 179 ? -10.279 -9.281 16.640 1.00 93.50 179 ASN A C 1
ATOM 1482 O O . ASN A 1 179 ? -11.390 -8.850 16.334 1.00 93.50 179 ASN A O 1
ATOM 1486 N N . GLU A 1 180 ? -9.301 -8.502 17.099 1.00 93.94 180 GLU A N 1
ATOM 1487 C CA . GLU A 1 180 ? -9.457 -7.075 17.359 1.00 93.94 180 GLU A CA 1
ATOM 1488 C C . GLU A 1 180 ? -9.801 -6.297 16.082 1.00 93.94 180 GLU A C 1
ATOM 1490 O O . GLU A 1 180 ? -10.812 -5.593 16.037 1.00 93.94 180 GLU A O 1
ATOM 1495 N N . LEU A 1 181 ? -9.026 -6.482 15.007 1.00 95.88 181 LEU A N 1
ATOM 1496 C CA . LEU A 1 181 ? -9.289 -5.808 13.736 1.00 95.88 181 LEU A CA 1
ATOM 1497 C C . LEU A 1 181 ? -10.630 -6.236 13.138 1.00 95.88 181 LEU A C 1
ATOM 1499 O O . LEU A 1 181 ? -11.356 -5.412 12.587 1.00 95.88 181 LEU A O 1
ATOM 1503 N N . TYR A 1 182 ? -10.980 -7.515 13.257 1.00 96.12 182 TYR A N 1
ATOM 1504 C CA . TYR A 1 182 ? -12.241 -8.019 12.734 1.00 96.12 182 TYR A CA 1
ATOM 1505 C C . TYR A 1 182 ? -13.448 -7.372 13.419 1.00 96.12 182 TYR A C 1
ATOM 1507 O O . TYR A 1 182 ? -14.397 -6.982 12.738 1.00 96.12 182 TYR A O 1
ATOM 1515 N N . PHE A 1 183 ? -13.395 -7.191 14.741 1.00 94.88 183 PHE A N 1
ATOM 1516 C CA . PHE A 1 183 ? -14.448 -6.508 15.488 1.00 94.88 183 PHE A CA 1
ATOM 1517 C C . PHE A 1 183 ? -14.605 -5.045 15.047 1.00 94.88 183 PHE A C 1
ATOM 1519 O O . PHE A 1 183 ? -15.722 -4.589 14.784 1.00 94.88 183 PHE A O 1
ATOM 1526 N N . ILE A 1 184 ? -13.484 -4.333 14.884 1.00 95.38 184 ILE A N 1
ATOM 1527 C CA . ILE A 1 184 ? -13.460 -2.951 14.384 1.00 95.38 184 ILE A CA 1
ATOM 1528 C C . ILE A 1 184 ? -14.098 -2.868 12.988 1.00 95.38 184 ILE A C 1
ATOM 1530 O O . ILE A 1 184 ? -14.982 -2.039 12.753 1.00 95.38 184 ILE A O 1
ATOM 1534 N N . LEU A 1 185 ? -13.691 -3.753 12.072 1.00 96.56 185 LEU A N 1
ATOM 1535 C CA . LEU A 1 185 ? -14.185 -3.781 10.694 1.00 96.56 185 LEU A CA 1
ATOM 1536 C C . LEU A 1 185 ? -15.668 -4.148 10.618 1.00 96.56 185 LEU A C 1
ATOM 1538 O O . LEU A 1 185 ? -16.406 -3.514 9.872 1.00 96.56 185 LEU A O 1
ATOM 1542 N N . ARG A 1 186 ? -16.131 -5.123 11.408 1.00 95.31 186 ARG A N 1
ATOM 1543 C CA . ARG A 1 186 ? -17.549 -5.512 11.479 1.00 95.31 186 ARG A CA 1
ATOM 1544 C C . ARG A 1 186 ? -18.439 -4.337 11.863 1.00 95.31 186 ARG A C 1
ATOM 1546 O O . ARG A 1 186 ? -19.460 -4.125 11.213 1.00 95.31 186 ARG A O 1
ATOM 1553 N N . ARG A 1 187 ? -18.038 -3.562 12.874 1.00 92.75 187 ARG A N 1
ATOM 1554 C CA . ARG A 1 187 ? -18.770 -2.360 13.296 1.00 92.75 187 ARG A CA 1
ATOM 1555 C C . ARG A 1 187 ? -18.776 -1.298 12.199 1.00 92.75 187 ARG A C 1
ATOM 1557 O O . ARG A 1 187 ? -19.824 -0.749 11.878 1.00 92.75 187 ARG A O 1
ATOM 1564 N N . TRP A 1 188 ? -17.629 -1.060 11.568 1.00 95.25 188 TRP A N 1
ATOM 1565 C CA . TRP A 1 188 ? -17.539 -0.123 10.450 1.00 95.25 188 TRP A CA 1
ATOM 1566 C C . TRP A 1 188 ? -18.412 -0.528 9.257 1.00 95.25 188 TRP A C 1
ATOM 1568 O O . TRP A 1 188 ? -19.106 0.312 8.696 1.00 95.25 188 TRP A O 1
ATOM 1578 N N . MET A 1 189 ? -18.441 -1.812 8.893 1.00 94.44 189 MET A N 1
ATOM 1579 C CA . MET A 1 189 ? -19.251 -2.323 7.781 1.00 94.44 189 MET A CA 1
ATOM 1580 C C . MET A 1 189 ? -20.758 -2.105 7.980 1.00 94.44 189 MET A C 1
ATOM 1582 O O . MET A 1 189 ? -21.476 -1.975 6.992 1.00 94.44 189 MET A O 1
ATOM 1586 N N . GLN A 1 190 ? -21.236 -2.051 9.228 1.00 91.88 190 GLN A N 1
ATOM 1587 C CA . GLN A 1 190 ? -22.637 -1.745 9.544 1.00 91.88 190 GLN A CA 1
ATOM 1588 C C . GLN A 1 190 ? -22.969 -0.260 9.337 1.00 91.88 190 GLN A C 1
ATOM 1590 O O . GLN A 1 190 ? -24.072 0.066 8.911 1.00 91.88 190 GLN A O 1
ATOM 1595 N N . LEU A 1 191 ? -22.014 0.630 9.617 1.00 91.69 191 LEU A N 1
ATOM 1596 C CA . LEU A 1 191 ? -22.188 2.086 9.540 1.00 91.69 191 LEU A CA 1
ATOM 1597 C C . LEU A 1 191 ? -21.865 2.654 8.153 1.00 91.69 191 LEU A C 1
ATOM 1599 O O . LEU A 1 191 ? -22.380 3.702 7.768 1.00 91.69 191 LEU A O 1
ATOM 1603 N N . ASN A 1 192 ? -20.988 1.988 7.403 1.00 93.94 192 ASN A N 1
ATOM 1604 C CA . ASN A 1 192 ? -20.495 2.474 6.124 1.00 93.94 192 ASN A CA 1
ATOM 1605 C C . ASN A 1 192 ? -21.637 2.513 5.084 1.00 93.94 192 ASN A C 1
ATOM 1607 O O . ASN A 1 192 ? -22.229 1.472 4.773 1.00 93.94 192 ASN A O 1
ATOM 1611 N N . PRO A 1 193 ? -21.949 3.685 4.499 1.00 93.69 193 PRO A N 1
ATOM 1612 C CA . PRO A 1 193 ? -23.057 3.822 3.558 1.00 93.69 193 PRO A CA 1
ATOM 1613 C C . PRO A 1 193 ? -22.720 3.339 2.140 1.00 93.69 193 PRO A C 1
ATOM 1615 O O . PRO A 1 193 ? -23.615 3.255 1.308 1.00 93.69 193 PRO A O 1
ATOM 1618 N N . THR A 1 194 ? -21.459 3.024 1.846 1.00 95.62 194 THR A N 1
ATOM 1619 C CA . THR A 1 194 ? -20.967 2.715 0.496 1.00 95.62 194 THR A CA 1
ATOM 1620 C C . THR A 1 194 ? -20.715 1.222 0.291 1.00 95.62 194 THR A C 1
ATOM 1622 O O . THR A 1 194 ? -20.763 0.427 1.232 1.00 95.62 194 THR A O 1
ATOM 1625 N N . ASP A 1 195 ? -20.410 0.849 -0.951 1.00 96.38 195 ASP A N 1
ATOM 1626 C CA . ASP A 1 195 ? -19.998 -0.511 -1.301 1.00 96.38 195 ASP A CA 1
ATOM 1627 C C . ASP A 1 195 ? -18.516 -0.783 -1.025 1.00 96.38 195 ASP A C 1
ATOM 1629 O O . ASP A 1 195 ? -18.098 -1.940 -1.037 1.00 96.38 195 ASP A O 1
ATOM 1633 N N . TYR A 1 196 ? -17.723 0.263 -0.783 1.00 95.81 196 TYR A N 1
ATOM 1634 C CA . TYR A 1 196 ? -16.273 0.200 -0.628 1.00 95.81 196 TYR A CA 1
ATOM 1635 C C . TYR A 1 196 ? -15.884 0.260 0.848 1.00 95.81 196 TYR A C 1
ATOM 1637 O O . TYR A 1 196 ? -16.481 0.993 1.636 1.00 95.81 196 TYR A O 1
ATOM 1645 N N . LEU A 1 197 ? -14.842 -0.478 1.237 1.00 95.88 197 LEU A N 1
ATOM 1646 C CA . LEU A 1 197 ? -14.356 -0.466 2.617 1.00 95.88 197 LEU A CA 1
ATOM 1647 C C . LEU A 1 197 ? -13.879 0.930 3.039 1.00 95.88 197 LEU A C 1
ATOM 1649 O O . LEU A 1 197 ? -14.145 1.354 4.162 1.00 95.88 197 LEU A O 1
ATOM 1653 N N . ILE A 1 198 ? -13.197 1.630 2.133 1.00 95.12 198 ILE A N 1
ATOM 1654 C CA . ILE A 1 198 ? -12.718 3.003 2.304 1.00 95.12 198 ILE A CA 1
ATOM 1655 C C . ILE A 1 198 ? -13.185 3.856 1.123 1.00 95.12 198 ILE A C 1
ATOM 1657 O O . ILE A 1 198 ? -13.127 3.424 -0.029 1.00 95.12 198 ILE A O 1
ATOM 1661 N N . PHE A 1 199 ? -13.635 5.079 1.395 1.00 94.69 199 PHE A N 1
ATOM 1662 C CA . PHE A 1 199 ? -14.225 5.956 0.378 1.00 94.69 199 PHE A CA 1
ATOM 1663 C C . PHE A 1 199 ? -13.835 7.426 0.574 1.00 94.69 199 PHE A C 1
ATOM 1665 O O . PHE A 1 199 ? -13.502 7.864 1.667 1.00 94.69 199 PHE A O 1
ATOM 1672 N N . GLN A 1 200 ? -13.854 8.202 -0.501 1.00 93.75 200 GLN A N 1
ATOM 1673 C CA . GLN A 1 200 ? -13.662 9.651 -0.496 1.00 93.75 200 GLN A CA 1
ATOM 1674 C C . GLN A 1 200 ? -14.928 10.374 -0.013 1.00 93.75 200 GLN A C 1
ATOM 1676 O O . GLN A 1 200 ? -16.003 9.793 -0.072 1.00 93.75 200 GLN A O 1
ATOM 1681 N N . PRO A 1 201 ? -14.876 11.664 0.370 1.00 90.19 201 PRO A N 1
ATOM 1682 C CA . PRO A 1 201 ? -16.067 12.405 0.811 1.00 90.19 201 PRO A CA 1
ATOM 1683 C C . PRO A 1 201 ? -17.261 12.360 -0.164 1.00 90.19 201 PRO A C 1
ATOM 1685 O O . PRO A 1 201 ? -18.411 12.378 0.262 1.00 90.19 201 PRO A O 1
ATOM 1688 N N . ASN A 1 202 ? -17.003 12.219 -1.467 1.00 91.31 202 ASN A N 1
ATOM 1689 C CA . ASN A 1 202 ? -18.021 12.037 -2.509 1.00 91.31 202 ASN A CA 1
ATOM 1690 C C . ASN A 1 202 ? -18.581 10.597 -2.611 1.00 91.31 202 ASN A C 1
ATOM 1692 O O . ASN A 1 202 ? -19.241 10.272 -3.595 1.00 91.31 202 ASN A O 1
ATOM 1696 N N . ARG A 1 203 ? -18.293 9.726 -1.635 1.00 91.00 203 ARG A N 1
ATOM 1697 C CA . ARG A 1 203 ? -18.704 8.310 -1.561 1.00 91.00 203 ARG A CA 1
ATOM 1698 C C . ARG A 1 203 ? -18.157 7.404 -2.671 1.00 91.00 203 ARG A C 1
ATOM 1700 O O . ARG A 1 203 ? -18.605 6.270 -2.810 1.00 91.00 203 ARG A O 1
ATOM 1707 N N . GLN A 1 204 ? -17.162 7.873 -3.419 1.00 93.00 204 GLN A N 1
ATOM 1708 C CA . GLN A 1 204 ? -16.445 7.088 -4.427 1.00 93.00 204 GLN A CA 1
ATOM 1709 C C . GLN A 1 204 ? -15.174 6.466 -3.835 1.00 93.00 204 GLN A C 1
ATOM 1711 O O . GLN A 1 204 ? -14.653 6.979 -2.841 1.00 93.00 204 GLN A O 1
ATOM 1716 N N . PRO A 1 205 ? -14.624 5.387 -4.416 1.00 91.81 205 PRO A N 1
ATOM 1717 C CA . PRO A 1 205 ? -13.376 4.815 -3.926 1.00 91.81 205 PRO A CA 1
ATOM 1718 C C . PRO A 1 205 ? -12.233 5.822 -4.089 1.00 91.81 205 PRO A C 1
ATOM 1720 O O . PRO A 1 205 ? -12.250 6.690 -4.967 1.00 91.81 205 PRO A O 1
ATOM 1723 N N . TYR A 1 206 ? -11.217 5.729 -3.235 1.00 92.94 206 TYR A N 1
ATOM 1724 C CA . TYR A 1 206 ? -10.017 6.544 -3.402 1.00 92.94 206 TYR A CA 1
ATOM 1725 C C . TYR A 1 206 ? -9.252 6.157 -4.667 1.00 92.94 206 TYR A C 1
ATOM 1727 O O . TYR A 1 206 ? -9.071 4.982 -4.962 1.00 92.94 206 TYR A O 1
ATOM 1735 N N . THR A 1 207 ? -8.679 7.143 -5.356 1.00 91.75 207 THR A N 1
ATOM 1736 C CA . THR A 1 207 ? -7.567 6.861 -6.270 1.00 91.75 207 THR A CA 1
ATOM 1737 C C . THR A 1 207 ? -6.279 6.632 -5.464 1.00 91.75 207 THR A C 1
ATOM 1739 O O . THR A 1 207 ? -6.140 7.175 -4.360 1.00 91.75 207 THR A O 1
ATOM 1742 N N . PRO A 1 208 ? -5.284 5.891 -5.989 1.00 88.94 208 PRO A N 1
ATOM 1743 C CA . PRO A 1 208 ? -4.007 5.698 -5.295 1.00 88.94 208 PRO A CA 1
ATOM 1744 C C . PRO A 1 208 ? -3.317 7.014 -4.898 1.00 88.94 208 PRO A C 1
ATOM 1746 O O . PRO A 1 208 ? -2.742 7.123 -3.812 1.00 88.94 208 PRO A O 1
ATOM 1749 N N . SER A 1 209 ? -3.415 8.040 -5.748 1.00 89.56 209 SER A N 1
ATOM 1750 C CA . SER A 1 209 ? -2.854 9.368 -5.485 1.00 89.56 209 SER A CA 1
ATOM 1751 C C . SER A 1 209 ? -3.631 10.123 -4.403 1.00 89.56 209 SER A C 1
ATOM 1753 O O . SER A 1 209 ? -3.013 10.714 -3.515 1.00 89.56 209 SER A O 1
ATOM 1755 N N . ALA A 1 210 ? -4.967 10.069 -4.417 1.00 91.62 210 ALA A N 1
ATOM 1756 C CA . ALA A 1 210 ? -5.803 10.688 -3.391 1.00 91.62 210 ALA A CA 1
ATOM 1757 C C . ALA A 1 210 ? -5.583 10.043 -2.015 1.00 91.62 210 ALA A C 1
ATOM 1759 O O . ALA A 1 210 ? -5.432 10.754 -1.020 1.00 91.62 210 ALA A O 1
ATOM 1760 N N . LEU A 1 211 ? -5.479 8.712 -1.961 1.00 90.94 211 LEU A N 1
ATOM 1761 C CA . LEU A 1 211 ? -5.231 7.999 -0.709 1.00 90.94 211 LEU A CA 1
ATOM 1762 C C . LEU A 1 211 ? -3.837 8.288 -0.148 1.00 90.94 211 LEU A C 1
ATOM 1764 O O . LEU A 1 211 ? -3.687 8.519 1.049 1.00 90.94 211 LEU A O 1
ATOM 1768 N N . THR A 1 212 ? -2.827 8.371 -1.018 1.00 90.62 212 THR A N 1
ATOM 1769 C CA . THR A 1 212 ? -1.475 8.795 -0.623 1.00 90.62 212 THR A CA 1
ATOM 1770 C C . THR A 1 212 ? -1.494 10.201 -0.018 1.00 90.62 212 THR A C 1
ATOM 1772 O O . THR A 1 212 ? -0.901 10.421 1.035 1.00 90.62 212 THR A O 1
ATOM 1775 N N . LYS A 1 213 ? -2.226 11.147 -0.624 1.00 91.06 213 LYS A N 1
ATOM 1776 C CA . LYS A 1 213 ? -2.393 12.498 -0.065 1.00 91.06 213 LYS A CA 1
ATOM 1777 C C . LYS A 1 213 ? -3.117 12.479 1.286 1.00 91.06 213 LYS A C 1
ATOM 1779 O O . LYS A 1 213 ? -2.720 13.222 2.177 1.00 91.06 213 LYS A O 1
ATOM 1784 N N . LYS A 1 214 ? -4.150 11.643 1.468 1.00 92.12 214 LYS A N 1
ATOM 1785 C CA . LYS A 1 214 ? -4.837 11.488 2.768 1.00 92.12 214 LYS A CA 1
ATOM 1786 C C . LYS A 1 214 ? -3.871 10.955 3.832 1.00 92.12 214 LYS A C 1
ATOM 1788 O O . LYS A 1 214 ? -3.811 11.528 4.911 1.00 92.12 214 LYS A O 1
ATOM 1793 N N . LEU A 1 215 ? -3.045 9.958 3.518 1.00 91.38 215 LEU A N 1
ATOM 1794 C CA . LEU A 1 215 ? -2.030 9.447 4.449 1.00 91.38 215 LEU A CA 1
ATOM 1795 C C . LEU A 1 215 ? -0.966 10.481 4.814 1.00 91.38 215 LEU A C 1
ATOM 1797 O O . LEU A 1 215 ? -0.601 10.589 5.979 1.00 91.38 215 LEU A O 1
ATOM 1801 N N . GLN A 1 216 ? -0.516 11.287 3.853 1.00 91.12 216 GLN A N 1
ATOM 1802 C CA . GLN A 1 216 ? 0.403 12.395 4.129 1.00 91.12 216 GLN A CA 1
ATOM 1803 C C . GLN A 1 216 ? -0.226 13.474 5.022 1.00 91.12 216 GLN A C 1
ATOM 1805 O O . GLN A 1 216 ? 0.490 14.171 5.732 1.00 91.12 216 GLN A O 1
ATOM 1810 N N . LYS A 1 217 ? -1.556 13.629 5.007 1.00 92.69 217 LYS A N 1
ATOM 1811 C CA . LYS A 1 217 ? -2.257 14.503 5.960 1.00 92.69 217 LYS A CA 1
ATOM 1812 C C . LYS A 1 217 ? -2.313 13.896 7.364 1.00 92.69 217 LYS A C 1
ATOM 1814 O O . LYS A 1 217 ? -2.223 14.644 8.324 1.00 92.69 217 LYS A O 1
ATOM 1819 N N . ILE A 1 218 ? -2.449 12.572 7.474 1.00 92.94 218 ILE A N 1
ATOM 1820 C CA . ILE A 1 218 ? -2.518 11.857 8.760 1.00 92.94 218 ILE A CA 1
ATOM 1821 C C . ILE A 1 218 ? -1.146 11.819 9.441 1.00 92.94 218 ILE A C 1
ATOM 1823 O O . ILE A 1 218 ? -1.032 12.159 10.610 1.00 92.94 218 ILE A O 1
ATOM 1827 N N . TYR A 1 219 ? -0.110 11.408 8.708 1.00 90.31 219 TYR A N 1
ATOM 1828 C CA . TYR A 1 219 ? 1.219 11.120 9.261 1.00 90.31 219 TYR A CA 1
ATOM 1829 C C . TYR A 1 219 ? 2.260 12.217 8.997 1.00 90.31 219 TYR A C 1
ATOM 1831 O O . TYR A 1 219 ? 3.399 12.105 9.441 1.00 90.31 219 TYR A O 1
ATOM 1839 N N . GLY A 1 220 ? 1.905 13.262 8.245 1.00 84.12 220 GLY A N 1
ATOM 1840 C CA . GLY A 1 220 ? 2.816 14.337 7.853 1.00 84.12 220 GLY A CA 1
ATOM 1841 C C . GLY A 1 220 ? 3.397 14.200 6.437 1.00 84.12 220 GLY A C 1
ATOM 1842 O O . GLY A 1 220 ? 3.340 13.156 5.773 1.00 84.12 220 GLY A O 1
ATOM 1843 N N . LYS A 1 221 ? 3.955 15.313 5.936 1.00 72.44 221 LYS A N 1
ATOM 1844 C CA . LYS A 1 221 ? 4.455 15.437 4.556 1.00 72.44 221 LYS A CA 1
ATOM 1845 C C . LYS A 1 221 ? 5.514 14.365 4.251 1.00 72.44 221 LYS A C 1
ATOM 1847 O O . LYS A 1 221 ? 6.460 14.173 5.009 1.00 72.44 221 LYS A O 1
ATOM 1852 N N . SER A 1 222 ? 5.389 13.741 3.077 1.00 73.88 222 SER A N 1
ATOM 1853 C CA . SER A 1 222 ? 6.282 12.693 2.542 1.00 73.88 222 SER A CA 1
ATOM 1854 C C . SER A 1 222 ? 6.131 11.283 3.132 1.00 73.88 222 SER A C 1
ATOM 1856 O O . SER A 1 222 ? 6.848 10.390 2.682 1.00 73.88 222 SER A O 1
ATOM 1858 N N . VAL A 1 223 ? 5.202 11.029 4.060 1.00 82.50 223 VAL A N 1
ATOM 1859 C CA . VAL A 1 223 ? 4.941 9.655 4.523 1.00 82.50 223 VAL A CA 1
ATOM 1860 C C . VAL A 1 223 ? 4.063 8.926 3.503 1.00 82.50 223 VAL A C 1
ATOM 1862 O O . VAL A 1 223 ? 2.942 9.334 3.207 1.00 82.50 223 VAL A O 1
ATOM 1865 N N . SER A 1 224 ? 4.595 7.850 2.924 1.00 83.50 224 SER A N 1
ATOM 1866 C CA . SER A 1 224 ? 3.868 6.953 2.019 1.00 83.50 224 SER A CA 1
ATOM 1867 C C . SER A 1 224 ? 3.617 5.607 2.694 1.00 83.50 224 SER A C 1
ATOM 1869 O O . SER A 1 224 ? 4.291 5.262 3.662 1.00 83.50 224 SER A O 1
ATOM 1871 N N . VAL A 1 225 ? 2.711 4.790 2.152 1.00 84.25 225 VAL A N 1
ATOM 1872 C CA . VAL A 1 225 ? 2.531 3.415 2.653 1.00 84.25 225 VAL A CA 1
ATOM 1873 C C . VAL A 1 225 ? 3.797 2.585 2.533 1.00 84.25 225 VAL A C 1
ATOM 1875 O O . VAL A 1 225 ? 4.068 1.776 3.408 1.00 84.25 225 VAL A O 1
ATOM 1878 N N . SER A 1 226 ? 4.604 2.797 1.494 1.00 83.56 226 SER A N 1
ATOM 1879 C CA . SER A 1 226 ? 5.903 2.130 1.384 1.00 83.56 226 SER A CA 1
ATOM 1880 C C . SER A 1 226 ? 6.837 2.522 2.530 1.00 83.56 226 SER A C 1
ATOM 1882 O O . SER A 1 226 ? 7.512 1.651 3.068 1.00 83.56 226 SER A O 1
ATOM 1884 N N . ALA A 1 227 ? 6.815 3.790 2.956 1.00 84.62 227 ALA A N 1
ATOM 1885 C CA . ALA A 1 227 ? 7.567 4.235 4.127 1.00 84.62 227 ALA A CA 1
ATOM 1886 C C . ALA A 1 227 ? 7.043 3.566 5.407 1.00 84.62 227 ALA A C 1
ATOM 1888 O O . ALA A 1 227 ? 7.830 2.986 6.140 1.00 84.62 227 ALA A O 1
ATOM 1889 N N . ILE A 1 228 ? 5.723 3.533 5.632 1.00 87.19 228 ILE A N 1
ATOM 1890 C CA . ILE A 1 228 ? 5.130 2.857 6.805 1.00 87.19 228 ILE A CA 1
ATOM 1891 C C . ILE A 1 228 ? 5.466 1.360 6.820 1.00 87.19 228 ILE A C 1
ATOM 1893 O O . ILE A 1 228 ? 5.832 0.813 7.855 1.00 87.19 228 ILE A O 1
ATOM 1897 N N . ARG A 1 229 ? 5.414 0.697 5.659 1.00 86.25 229 ARG A N 1
ATOM 1898 C CA . ARG A 1 229 ? 5.837 -0.702 5.506 1.00 86.25 229 ARG A CA 1
ATOM 1899 C C . ARG A 1 229 ? 7.308 -0.894 5.863 1.00 86.25 229 ARG A C 1
ATOM 1901 O O . ARG A 1 229 ? 7.627 -1.876 6.525 1.00 86.25 229 ARG A O 1
ATOM 1908 N N . SER A 1 230 ? 8.177 0.019 5.430 1.00 83.00 230 SER A N 1
ATOM 1909 C CA . SER A 1 230 ? 9.603 0.006 5.768 1.00 83.00 230 SER A CA 1
ATOM 1910 C C . SER A 1 230 ? 9.804 0.167 7.277 1.00 83.00 230 SER A C 1
ATOM 1912 O O . SER A 1 230 ? 10.412 -0.699 7.893 1.00 83.00 230 SER A O 1
ATOM 1914 N N . ILE A 1 231 ? 9.177 1.178 7.895 1.00 85.56 231 ILE A N 1
ATOM 1915 C CA . ILE A 1 231 ? 9.212 1.415 9.349 1.00 85.56 231 ILE A CA 1
ATOM 1916 C C . ILE A 1 231 ? 8.761 0.166 10.117 1.00 85.56 231 ILE A C 1
ATOM 1918 O O . ILE A 1 231 ? 9.470 -0.283 11.013 1.00 85.56 231 ILE A O 1
ATOM 1922 N N . TYR A 1 232 ? 7.612 -0.413 9.754 1.00 87.62 232 TYR A N 1
ATOM 1923 C CA . TYR A 1 232 ? 7.088 -1.620 10.393 1.00 87.62 232 TYR A CA 1
ATOM 1924 C C . TYR A 1 232 ? 8.072 -2.787 10.273 1.00 87.62 232 TYR A C 1
ATOM 1926 O O . TYR A 1 232 ? 8.416 -3.402 11.278 1.00 87.62 232 TYR A O 1
ATOM 1934 N N . THR A 1 233 ? 8.575 -3.046 9.063 1.00 82.94 233 THR A N 1
ATOM 1935 C CA . THR A 1 233 ? 9.527 -4.137 8.807 1.00 82.94 233 THR A CA 1
ATOM 1936 C C . THR A 1 233 ? 10.797 -3.944 9.630 1.00 82.94 233 THR A C 1
ATOM 1938 O O . THR A 1 233 ? 11.223 -4.865 10.312 1.00 82.94 233 THR A O 1
ATOM 1941 N N . SER A 1 234 ? 11.349 -2.728 9.653 1.00 79.50 234 SER A N 1
ATOM 1942 C CA . SER A 1 234 ? 12.510 -2.390 10.477 1.00 79.50 234 SER A CA 1
ATOM 1943 C C . SER A 1 234 ? 12.234 -2.430 11.975 1.00 79.50 234 SER A C 1
ATOM 1945 O O . SER A 1 234 ? 13.182 -2.549 12.733 1.00 79.50 234 SER A O 1
ATOM 1947 N N . SER A 1 235 ? 10.986 -2.277 12.424 1.00 79.06 235 SER A N 1
ATOM 1948 C CA . SER A 1 235 ? 10.636 -2.368 13.847 1.00 79.06 235 SER A CA 1
ATOM 1949 C C . SER A 1 235 ? 10.439 -3.806 14.318 1.00 79.06 235 SER A C 1
ATOM 1951 O O . SER A 1 235 ? 10.768 -4.108 15.456 1.00 79.06 235 SER A O 1
ATOM 1953 N N . VAL A 1 236 ? 9.916 -4.677 13.448 1.00 78.62 236 VAL A N 1
ATOM 1954 C CA . VAL A 1 236 ? 9.620 -6.079 13.772 1.00 78.62 236 VAL A CA 1
ATOM 1955 C C . VAL A 1 236 ? 10.837 -6.968 13.543 1.00 78.62 236 VAL A C 1
ATOM 1957 O O . VAL A 1 236 ? 11.117 -7.814 14.373 1.00 78.62 236 VAL A O 1
ATOM 1960 N N . LEU A 1 237 ? 11.569 -6.761 12.445 1.00 71.06 237 LEU A N 1
ATOM 1961 C CA . LEU A 1 237 ? 12.681 -7.624 12.033 1.00 71.06 237 LEU A CA 1
ATOM 1962 C C . LEU A 1 237 ? 14.053 -7.040 12.386 1.00 71.06 237 LEU A C 1
ATOM 1964 O O . LEU A 1 237 ? 15.052 -7.474 11.835 1.00 71.06 237 LEU A O 1
ATOM 1968 N N .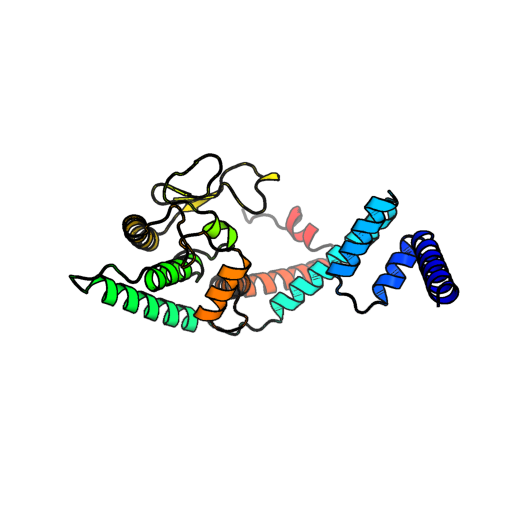 ARG A 1 238 ? 14.145 -5.995 13.219 1.00 67.81 238 ARG A N 1
ATOM 1969 C CA . ARG A 1 238 ? 15.431 -5.302 13.438 1.00 67.81 238 ARG A CA 1
ATOM 1970 C C . ARG A 1 238 ? 16.507 -6.198 14.030 1.00 67.81 238 ARG A C 1
ATOM 1972 O O . ARG A 1 238 ? 17.677 -6.017 13.711 1.00 67.81 238 ARG A O 1
ATOM 1979 N N . GLU A 1 239 ? 16.098 -7.069 14.940 1.00 61.75 239 GLU A N 1
ATOM 1980 C CA . GLU A 1 239 ? 16.981 -7.999 15.639 1.00 61.75 239 GLU A CA 1
ATOM 1981 C C . GLU A 1 239 ? 17.395 -9.112 14.673 1.00 61.75 239 GLU A C 1
ATOM 1983 O O . GLU A 1 239 ? 18.583 -9.241 14.387 1.00 61.75 239 GLU A O 1
ATOM 1988 N N . ASP A 1 240 ? 16.422 -9.746 14.015 1.00 61.94 240 ASP A N 1
ATOM 1989 C CA . ASP A 1 240 ? 16.654 -10.749 12.968 1.00 61.94 240 ASP A CA 1
ATOM 1990 C C . ASP A 1 240 ? 17.535 -10.229 11.815 1.00 61.94 240 ASP A C 1
ATOM 1992 O O . ASP A 1 240 ? 18.355 -10.958 11.264 1.00 61.94 240 ASP A O 1
ATOM 1996 N N . LEU A 1 241 ? 17.394 -8.956 11.424 1.00 63.16 241 LEU A N 1
ATOM 1997 C CA . LEU A 1 241 ? 18.173 -8.359 10.334 1.00 63.16 241 LEU A CA 1
ATOM 1998 C C . LEU A 1 241 ? 19.653 -8.219 10.679 1.00 63.16 241 LEU A C 1
ATOM 2000 O O . LEU A 1 241 ? 20.474 -8.392 9.784 1.00 63.16 241 LEU A O 1
ATOM 2004 N N . LYS A 1 242 ? 19.999 -7.933 11.940 1.00 66.12 242 LYS A N 1
ATOM 2005 C CA . LYS A 1 242 ? 21.406 -7.886 12.359 1.00 66.12 242 LYS A CA 1
ATOM 2006 C C . LYS A 1 242 ? 22.040 -9.264 12.255 1.00 66.12 242 LYS A C 1
ATOM 2008 O O . LYS A 1 242 ? 23.109 -9.394 11.675 1.00 66.12 242 LYS A O 1
ATOM 2013 N N . GLU A 1 243 ? 21.340 -10.288 12.732 1.00 68.50 243 GLU A N 1
ATOM 2014 C CA . GLU A 1 243 ? 21.804 -11.670 12.617 1.00 68.50 243 GLU A CA 1
ATOM 2015 C C . GLU A 1 243 ? 21.948 -12.087 11.147 1.00 68.50 243 GLU A C 1
ATOM 2017 O O . GLU A 1 243 ? 22.935 -12.710 10.768 1.00 68.50 243 GLU A O 1
ATOM 2022 N N . VAL A 1 244 ? 21.005 -11.698 10.283 1.00 68.94 244 VAL A N 1
ATOM 2023 C CA . VAL A 1 244 ? 21.071 -11.978 8.841 1.00 68.94 244 VAL A CA 1
ATOM 2024 C C . VAL A 1 244 ? 22.219 -11.232 8.153 1.00 68.94 244 VAL A C 1
ATOM 2026 O O . VAL A 1 244 ? 22.861 -11.814 7.280 1.00 68.94 244 VAL A O 1
ATOM 2029 N N . GLU A 1 245 ? 22.481 -9.971 8.501 1.00 72.81 245 GLU A N 1
ATOM 2030 C CA . GLU A 1 245 ? 23.627 -9.206 7.985 1.00 72.81 245 GLU A CA 1
ATOM 2031 C C . GLU A 1 245 ? 24.944 -9.855 8.419 1.00 72.81 245 GLU A C 1
ATOM 2033 O O . GLU A 1 245 ? 25.754 -10.191 7.562 1.00 72.81 245 GLU A O 1
ATOM 2038 N N . GLU A 1 246 ? 25.099 -10.186 9.702 1.00 77.75 246 GLU A N 1
ATOM 2039 C CA . GLU A 1 246 ? 26.276 -10.897 10.216 1.00 77.75 246 GLU A CA 1
ATOM 2040 C C . GLU A 1 246 ? 26.469 -12.270 9.548 1.00 77.75 246 GLU A C 1
ATOM 2042 O O . GLU A 1 246 ? 27.590 -12.669 9.222 1.00 77.75 246 GLU A O 1
ATOM 2047 N N . ILE A 1 247 ? 25.383 -13.014 9.311 1.00 77.00 247 ILE A N 1
ATOM 2048 C CA . ILE A 1 247 ? 25.431 -14.286 8.581 1.00 77.00 247 ILE A CA 1
ATOM 2049 C C . ILE A 1 247 ? 25.844 -14.059 7.124 1.00 77.00 247 ILE A C 1
ATOM 2051 O O . ILE A 1 247 ? 26.646 -14.834 6.604 1.00 77.00 247 ILE A O 1
ATOM 2055 N N . ASN A 1 248 ? 25.324 -13.029 6.452 1.00 79.25 248 ASN A N 1
ATOM 2056 C CA . ASN A 1 248 ? 25.698 -12.728 5.071 1.00 79.25 248 ASN A CA 1
ATOM 2057 C C . ASN A 1 248 ? 27.162 -12.290 4.966 1.00 79.25 248 ASN A C 1
ATOM 2059 O O . ASN A 1 248 ? 27.857 -12.837 4.116 1.00 79.25 248 ASN A O 1
ATOM 2063 N N . ASP A 1 249 ? 27.652 -11.432 5.859 1.00 82.38 249 ASP A N 1
ATOM 2064 C CA . ASP A 1 249 ? 29.057 -11.009 5.900 1.00 82.38 249 ASP A CA 1
ATOM 2065 C C . ASP A 1 249 ? 29.985 -12.216 6.106 1.00 82.38 249 ASP A C 1
ATOM 2067 O O . ASP A 1 249 ? 30.982 -12.394 5.403 1.00 82.38 249 ASP A O 1
ATOM 2071 N N . ARG A 1 250 ? 29.618 -13.129 7.017 1.00 81.62 250 ARG A N 1
ATOM 2072 C CA . ARG A 1 250 ? 30.353 -14.388 7.225 1.00 81.62 250 ARG A CA 1
ATOM 2073 C C . ARG A 1 250 ? 30.311 -15.294 5.999 1.00 81.62 250 ARG A C 1
ATOM 2075 O O . ARG A 1 250 ? 31.304 -15.959 5.704 1.00 81.62 250 ARG A O 1
ATOM 2082 N N . LEU A 1 251 ? 29.178 -15.363 5.302 1.00 81.56 251 LEU A N 1
ATOM 2083 C CA . LEU A 1 251 ? 29.046 -16.146 4.074 1.00 81.56 251 LEU A CA 1
ATOM 2084 C C . LEU A 1 251 ? 29.850 -15.538 2.926 1.00 81.56 251 LEU A C 1
ATOM 2086 O O . LEU A 1 251 ? 30.439 -16.294 2.163 1.00 81.56 251 LEU A O 1
ATOM 2090 N N . GLU A 1 252 ? 29.910 -14.213 2.811 1.00 84.06 252 GLU A N 1
ATOM 2091 C CA . GLU A 1 252 ? 30.742 -13.503 1.836 1.00 84.06 252 GLU A CA 1
ATOM 2092 C C . GLU A 1 252 ? 32.227 -13.735 2.106 1.00 84.06 252 GLU A C 1
ATOM 2094 O O . GLU A 1 252 ? 32.961 -14.128 1.197 1.00 84.06 252 GLU A O 1
ATOM 2099 N N . GLN A 1 253 ? 32.654 -13.615 3.365 1.00 83.50 253 GLN A N 1
ATOM 2100 C CA . GLN A 1 253 ? 34.023 -13.927 3.763 1.00 83.50 253 GLN A CA 1
ATOM 2101 C C . GLN A 1 253 ? 34.375 -15.387 3.448 1.00 83.50 253 GLN A C 1
ATOM 2103 O O . GLN A 1 253 ? 35.408 -15.661 2.839 1.00 83.50 253 GLN A O 1
ATOM 2108 N N . LYS A 1 254 ? 33.507 -16.340 3.811 1.00 81.50 254 LYS A N 1
ATOM 2109 C CA . LYS A 1 254 ? 33.738 -17.764 3.530 1.00 81.50 254 LYS A CA 1
ATOM 2110 C C . LYS A 1 254 ? 33.704 -18.077 2.040 1.00 81.50 254 LYS A C 1
ATOM 2112 O O . LYS A 1 254 ? 34.482 -18.909 1.590 1.00 81.50 254 LYS A O 1
ATOM 2117 N N . ALA A 1 255 ? 32.851 -17.409 1.269 1.00 85.12 255 ALA A N 1
ATOM 2118 C CA . ALA A 1 255 ? 32.810 -17.543 -0.181 1.00 85.12 255 ALA A CA 1
ATOM 2119 C C . ALA A 1 255 ? 34.135 -17.090 -0.806 1.00 85.12 255 ALA A C 1
ATOM 2121 O O . ALA A 1 255 ? 34.697 -17.821 -1.620 1.00 85.12 255 ALA A O 1
ATOM 2122 N N . ALA A 1 256 ? 34.669 -15.950 -0.359 1.00 84.00 256 ALA A N 1
ATOM 2123 C CA . ALA A 1 256 ? 35.966 -15.442 -0.793 1.00 84.00 256 ALA A CA 1
ATOM 2124 C C . ALA A 1 256 ? 37.121 -16.381 -0.398 1.00 84.00 256 ALA A C 1
ATOM 2126 O O . ALA A 1 256 ? 37.935 -16.728 -1.250 1.00 84.00 256 ALA A O 1
ATOM 2127 N N . GLU A 1 257 ? 37.159 -16.855 0.853 1.00 83.75 257 GLU A N 1
ATOM 2128 C CA . GLU A 1 257 ? 38.159 -17.827 1.330 1.00 83.75 257 GLU A CA 1
ATOM 2129 C C . GLU A 1 257 ? 38.114 -19.147 0.543 1.00 83.75 257 GLU A C 1
ATOM 2131 O O . GLU A 1 257 ? 39.150 -19.751 0.275 1.00 83.75 257 GLU A O 1
ATOM 2136 N N . MET A 1 258 ? 36.917 -19.598 0.160 1.00 84.94 258 MET A N 1
ATOM 2137 C CA . MET A 1 258 ? 36.705 -20.842 -0.583 1.00 84.94 258 MET A CA 1
ATOM 2138 C C . MET A 1 258 ? 36.778 -20.664 -2.109 1.00 84.94 258 MET A C 1
ATOM 2140 O O . MET A 1 258 ? 36.602 -21.645 -2.832 1.00 84.94 258 MET A O 1
ATOM 2144 N N . GLY A 1 259 ? 36.992 -19.442 -2.612 1.00 82.06 259 GLY A N 1
ATOM 2145 C CA . GLY A 1 259 ? 37.006 -19.147 -4.049 1.00 82.06 259 GLY A CA 1
ATOM 2146 C C . GLY A 1 259 ? 35.691 -19.492 -4.762 1.00 82.06 259 GLY A C 1
ATOM 2147 O O . GLY A 1 259 ? 35.701 -19.917 -5.915 1.00 82.06 259 GLY A O 1
ATOM 2148 N N . THR A 1 260 ? 34.556 -19.368 -4.073 1.00 84.94 260 THR A N 1
ATOM 2149 C CA . THR A 1 260 ? 33.227 -19.740 -4.579 1.00 84.94 260 THR A CA 1
ATOM 2150 C C . THR A 1 260 ? 32.237 -18.586 -4.447 1.00 84.94 260 THR A C 1
ATOM 2152 O O . THR A 1 260 ? 32.543 -17.546 -3.874 1.00 84.94 260 THR A O 1
ATOM 2155 N N . SER A 1 261 ? 31.027 -18.751 -4.980 1.00 83.06 261 SER A N 1
ATOM 2156 C CA . SER A 1 261 ? 29.957 -17.767 -4.802 1.00 83.06 261 SER A CA 1
ATOM 2157 C C . SER A 1 261 ? 29.139 -18.045 -3.539 1.00 83.06 261 SER A C 1
ATOM 2159 O O . SER A 1 261 ? 28.901 -19.195 -3.161 1.00 83.06 261 SER A O 1
ATOM 2161 N N . VAL A 1 262 ? 28.613 -16.983 -2.923 1.00 82.06 262 VAL A N 1
ATOM 2162 C CA . VAL A 1 262 ? 27.700 -17.076 -1.768 1.00 82.06 262 VAL A CA 1
ATOM 2163 C C . VAL A 1 262 ? 26.484 -17.958 -2.074 1.00 82.06 262 VAL A C 1
ATOM 2165 O O . VAL A 1 262 ? 26.000 -18.688 -1.210 1.00 82.06 262 VAL A O 1
ATOM 2168 N N . ASN A 1 263 ? 25.994 -17.934 -3.316 1.00 80.75 263 ASN A N 1
ATOM 2169 C CA . ASN A 1 263 ? 24.832 -18.726 -3.708 1.00 80.75 263 ASN A CA 1
ATOM 2170 C C . ASN A 1 263 ? 25.134 -20.235 -3.741 1.00 80.75 263 ASN A C 1
ATOM 2172 O O . ASN A 1 263 ? 24.291 -21.036 -3.339 1.00 80.75 263 ASN A O 1
ATOM 2176 N N . MET A 1 264 ? 26.348 -20.627 -4.146 1.00 78.38 264 MET A N 1
ATOM 2177 C CA . MET A 1 264 ? 26.803 -22.021 -4.070 1.00 78.38 264 MET A CA 1
ATOM 2178 C C . MET A 1 264 ? 26.913 -22.499 -2.621 1.00 78.38 264 MET A C 1
ATOM 2180 O O . MET A 1 264 ? 26.496 -23.615 -2.313 1.00 78.38 264 MET A O 1
ATOM 2184 N N . LEU A 1 265 ? 27.401 -21.645 -1.710 1.00 79.38 265 LEU A N 1
ATOM 2185 C CA . LEU A 1 265 ? 27.406 -21.949 -0.274 1.00 79.38 265 LEU A CA 1
ATOM 2186 C C . LEU A 1 265 ? 25.998 -22.220 0.256 1.00 79.38 265 LEU A C 1
ATOM 2188 O O . LEU A 1 265 ? 25.786 -23.241 0.901 1.00 79.38 265 LEU A O 1
ATOM 2192 N N . LYS A 1 266 ? 25.033 -21.350 -0.057 1.00 78.38 266 LYS A N 1
ATOM 2193 C CA . LYS A 1 266 ? 23.657 -21.454 0.453 1.00 78.38 266 LYS A CA 1
ATOM 2194 C C . LYS A 1 266 ? 22.882 -22.651 -0.097 1.00 78.38 266 LYS A C 1
ATOM 2196 O O . LYS A 1 266 ? 22.070 -23.213 0.623 1.00 78.38 266 LYS A O 1
ATOM 2201 N N . THR A 1 267 ? 23.092 -23.012 -1.361 1.00 77.94 267 THR A N 1
ATOM 2202 C CA . THR A 1 267 ? 22.257 -24.020 -2.038 1.00 77.94 267 THR A CA 1
ATOM 2203 C C . THR A 1 267 ? 22.844 -25.427 -2.013 1.00 77.94 267 THR A C 1
ATOM 2205 O O . THR A 1 267 ? 22.085 -26.391 -2.008 1.00 77.94 267 THR A O 1
ATOM 2208 N N . VAL A 1 268 ? 24.174 -25.561 -1.992 1.00 76.94 268 VAL A N 1
ATOM 2209 C CA . VAL A 1 268 ? 24.852 -26.862 -2.131 1.00 76.94 268 VAL A CA 1
ATOM 2210 C C . VAL A 1 268 ? 25.562 -27.285 -0.847 1.00 76.94 268 VAL A C 1
ATOM 2212 O O . VAL A 1 268 ? 25.516 -28.458 -0.470 1.00 76.94 268 VAL A O 1
ATOM 2215 N N . TYR A 1 269 ? 26.230 -26.347 -0.173 1.00 75.00 269 TYR A N 1
ATOM 2216 C CA . TYR A 1 269 ? 27.105 -26.665 0.959 1.00 75.00 269 TYR A CA 1
ATOM 2217 C C . TYR A 1 269 ? 26.421 -26.517 2.323 1.00 75.00 269 TYR A C 1
ATOM 2219 O O . TYR A 1 269 ? 26.751 -27.254 3.253 1.00 75.00 269 TYR A O 1
ATOM 2227 N N . LEU A 1 270 ? 25.453 -25.606 2.447 1.00 73.75 270 LEU A N 1
ATOM 2228 C CA . LEU A 1 270 ? 24.637 -25.451 3.645 1.00 73.75 270 LEU A CA 1
ATOM 2229 C C . LEU A 1 270 ? 23.610 -26.591 3.712 1.00 73.75 270 LEU A C 1
ATOM 2231 O O . LEU A 1 270 ? 22.571 -26.549 3.059 1.00 73.75 270 LEU A O 1
ATOM 2235 N N . LYS A 1 271 ? 23.915 -27.628 4.492 1.00 69.75 271 LYS A N 1
ATOM 2236 C CA . LYS A 1 271 ? 22.979 -28.719 4.796 1.00 69.75 271 LYS A CA 1
ATOM 2237 C C . LYS A 1 271 ? 22.325 -28.476 6.153 1.00 69.75 271 LYS A C 1
ATOM 2239 O O . LYS A 1 271 ? 22.975 -27.954 7.060 1.00 69.75 271 LYS A O 1
ATOM 2244 N N . GLU A 1 272 ? 21.055 -28.857 6.292 1.00 55.81 272 GLU A N 1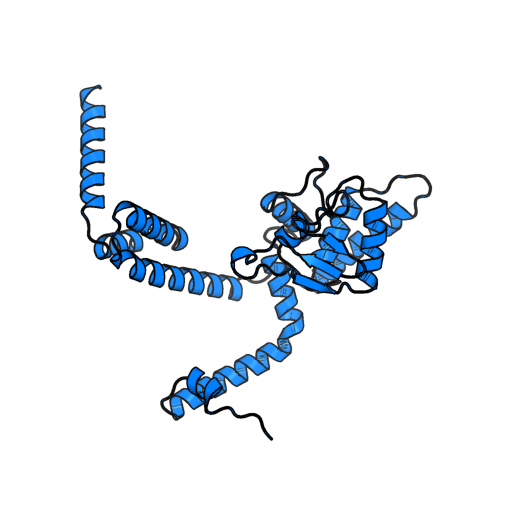
ATOM 2245 C CA . GLU A 1 272 ? 20.378 -28.855 7.592 1.00 55.81 272 GLU A CA 1
ATOM 2246 C C . GLU A 1 272 ? 21.179 -29.712 8.583 1.00 55.81 272 GLU A C 1
ATOM 2248 O O . GLU A 1 272 ? 21.680 -30.785 8.232 1.00 55.81 272 GLU A O 1
ATOM 2253 N N . ARG A 1 273 ? 21.346 -29.219 9.816 1.00 53.78 273 ARG A N 1
ATOM 2254 C CA . ARG A 1 273 ? 21.848 -30.064 10.902 1.00 53.78 273 ARG A CA 1
ATOM 2255 C C . ARG A 1 273 ? 20.805 -31.157 11.128 1.00 53.78 273 ARG A C 1
ATOM 2257 O O . ARG A 1 273 ? 19.675 -30.827 11.475 1.00 53.78 273 ARG A O 1
ATOM 2264 N N . GLY A 1 274 ? 21.189 -32.408 10.873 1.00 43.06 274 GLY A N 1
ATOM 2265 C CA . GLY A 1 274 ? 20.413 -33.580 11.282 1.00 43.06 274 GLY A CA 1
ATOM 2266 C C . GLY A 1 274 ? 20.273 -33.675 12.794 1.00 43.06 274 GLY A C 1
ATOM 2267 O O . GLY A 1 274 ? 21.103 -33.059 13.506 1.00 43.06 274 GLY A O 1
#